Protein AF-A0A379RZF4-F1 (afdb_monomer_lite)

Sequence (218 aa):
MIYVYTYGRFGRKGPATLTGDGILNFLTGDNARLYYREELYKYQARVFQIDNVTTEETRRIFESLWNSGKTPVFTEAMGDRTKRRGKVIDVYDLTGSNCTTHTVQVIREAGTKIFDTSYTSTTTQLRIDNEEDFTISVSLQRYLTEKSGDLSSMTVMEVTSSFREQYANIEHFKPNSESLTGRVEEGLANSASTVGSSSGYSGGTIGGVLGGSYDIDE

Structure (mmCIF, N/CA/C/O backbone):
data_AF-A0A379RZF4-F1
#
_entry.id   AF-A0A379RZF4-F1
#
loop_
_atom_site.group_PDB
_atom_site.id
_atom_site.type_symbol
_atom_site.label_atom_id
_atom_site.label_alt_id
_atom_site.label_comp_id
_atom_site.label_asym_id
_atom_site.label_entity_id
_atom_site.label_seq_id
_atom_site.pdbx_PDB_ins_code
_atom_site.Cartn_x
_atom_site.Cartn_y
_atom_site.Cartn_z
_atom_site.occupancy
_atom_site.B_iso_or_equiv
_atom_site.auth_seq_id
_atom_site.auth_comp_id
_atom_site.auth_asym_id
_atom_site.auth_atom_id
_atom_site.pdbx_PDB_model_num
ATOM 1 N N . MET A 1 1 ? 8.406 -16.422 6.005 1.00 76.88 1 MET A N 1
ATOM 2 C CA . MET A 1 1 ? 8.860 -15.692 4.796 1.00 76.88 1 MET A CA 1
ATOM 3 C C . MET A 1 1 ? 8.168 -14.333 4.800 1.00 76.88 1 MET A C 1
ATOM 5 O O . MET A 1 1 ? 7.050 -14.281 5.288 1.00 76.88 1 MET A O 1
ATOM 9 N N . ILE A 1 2 ? 8.825 -13.255 4.360 1.00 90.12 2 ILE A N 1
ATOM 10 C CA . ILE A 1 2 ? 8.269 -11.886 4.400 1.00 90.12 2 ILE A CA 1
ATOM 11 C C . ILE A 1 2 ? 7.779 -11.504 3.004 1.00 90.12 2 ILE A C 1
ATOM 13 O O . ILE A 1 2 ? 8.477 -11.789 2.024 1.00 90.12 2 ILE A O 1
ATOM 17 N N . TYR A 1 3 ? 6.618 -10.853 2.946 1.00 92.50 3 TYR A N 1
ATOM 18 C CA . TYR A 1 3 ? 5.929 -10.458 1.722 1.00 92.50 3 TYR A CA 1
ATOM 19 C C . TYR A 1 3 ? 5.555 -8.980 1.787 1.00 92.50 3 TYR A C 1
ATOM 21 O O . TYR A 1 3 ? 5.068 -8.513 2.812 1.00 92.50 3 TYR A O 1
ATOM 29 N N . VAL A 1 4 ? 5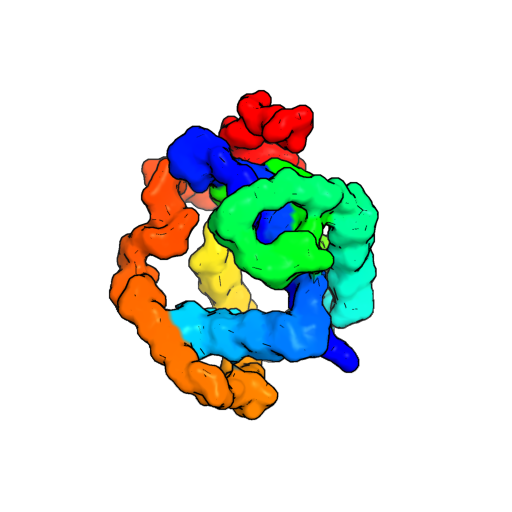.774 -8.262 0.691 1.00 93.62 4 VAL A N 1
ATOM 30 C CA . VAL A 1 4 ? 5.351 -6.870 0.530 1.00 93.62 4 VAL A CA 1
ATOM 31 C C . VAL A 1 4 ? 4.627 -6.729 -0.793 1.00 93.62 4 VAL A C 1
ATOM 33 O O . VAL A 1 4 ? 5.145 -7.139 -1.835 1.00 93.62 4 VAL A O 1
ATOM 36 N N . TYR A 1 5 ? 3.470 -6.083 -0.727 1.00 93.44 5 TYR A N 1
ATOM 37 C CA . TYR A 1 5 ? 2.724 -5.610 -1.878 1.00 93.44 5 TYR A CA 1
ATOM 38 C C . TYR A 1 5 ? 2.787 -4.092 -1.880 1.00 93.44 5 TYR A C 1
ATOM 40 O O . TYR A 1 5 ? 2.435 -3.452 -0.893 1.00 93.44 5 TYR A O 1
ATOM 48 N N . THR A 1 6 ? 3.293 -3.521 -2.967 1.00 90.94 6 THR A N 1
ATOM 49 C CA . THR A 1 6 ? 3.330 -2.068 -3.146 1.00 90.94 6 THR A CA 1
ATOM 50 C C . THR A 1 6 ? 2.813 -1.732 -4.529 1.00 90.94 6 THR A C 1
ATOM 52 O O . THR A 1 6 ? 3.269 -2.293 -5.528 1.00 90.94 6 THR A O 1
ATOM 55 N N . TYR A 1 7 ? 1.810 -0.866 -4.566 1.00 87.75 7 TYR A N 1
ATOM 56 C CA . TYR A 1 7 ? 1.147 -0.436 -5.783 1.00 87.75 7 TYR A CA 1
ATOM 57 C C . TYR A 1 7 ? 1.536 1.003 -6.092 1.00 87.75 7 TYR A C 1
ATOM 59 O O . TYR A 1 7 ? 1.543 1.861 -5.207 1.00 87.75 7 TYR A O 1
ATOM 67 N N . GLY A 1 8 ? 1.848 1.277 -7.351 1.00 86.00 8 GLY A N 1
ATOM 68 C CA . GLY A 1 8 ? 2.253 2.607 -7.760 1.00 86.00 8 GLY A CA 1
ATOM 69 C C . GLY A 1 8 ? 2.455 2.737 -9.255 1.00 86.00 8 GLY A C 1
ATOM 70 O O . GLY A 1 8 ? 2.505 1.762 -10.007 1.00 86.00 8 GLY A O 1
ATOM 71 N N . ARG A 1 9 ? 2.646 3.983 -9.678 1.00 86.69 9 ARG A N 1
ATOM 72 C CA . ARG A 1 9 ? 2.990 4.330 -11.053 1.00 86.69 9 ARG A CA 1
ATOM 73 C C . ARG A 1 9 ? 4.484 4.128 -11.300 1.00 86.69 9 ARG A C 1
ATOM 75 O O . ARG A 1 9 ? 5.260 5.085 -11.376 1.00 86.69 9 ARG A O 1
ATOM 82 N N . PHE A 1 10 ? 4.891 2.865 -11.374 1.00 82.75 10 PHE A N 1
ATOM 83 C CA . PHE A 1 10 ? 6.290 2.481 -11.571 1.00 82.75 10 PHE A CA 1
ATOM 84 C C . PHE A 1 10 ? 6.683 2.332 -13.047 1.00 82.75 10 PHE A C 1
ATOM 86 O O . PHE A 1 10 ? 7.865 2.146 -13.321 1.00 82.75 10 PHE A O 1
ATOM 93 N N . GLY A 1 11 ? 5.723 2.386 -13.977 1.00 83.88 11 GLY A N 1
ATOM 94 C CA . GLY A 1 11 ? 5.938 2.152 -15.408 1.00 83.88 11 GLY A CA 1
ATOM 95 C C . GLY A 1 11 ? 5.786 3.380 -16.282 1.00 83.88 11 GLY A C 1
ATOM 96 O O . GLY A 1 11 ? 6.282 4.457 -15.936 1.00 83.88 11 GLY A O 1
ATOM 97 N N . ARG A 1 12 ? 5.149 3.207 -17.445 1.00 84.31 12 ARG A N 1
ATOM 98 C CA . ARG A 1 12 ? 4.864 4.323 -18.350 1.00 84.31 12 ARG A CA 1
ATOM 99 C C . ARG A 1 12 ? 4.012 5.351 -17.612 1.00 84.31 12 ARG A C 1
ATOM 101 O O . ARG A 1 12 ? 3.155 5.007 -16.798 1.00 84.31 12 ARG A O 1
ATOM 108 N N . LYS A 1 13 ? 4.288 6.625 -17.874 1.00 82.75 13 LYS A N 1
ATOM 109 C CA . LYS A 1 13 ? 3.572 7.761 -17.294 1.00 82.75 13 LYS A CA 1
ATOM 110 C C . LYS A 1 13 ? 2.854 8.493 -18.412 1.00 82.75 13 LYS A C 1
ATOM 112 O O . LYS A 1 13 ? 3.438 8.715 -19.468 1.00 82.75 13 LYS A O 1
ATOM 117 N N . GLY A 1 14 ? 1.621 8.889 -18.150 1.00 75.25 14 GLY A N 1
ATOM 118 C CA . GLY A 1 14 ? 0.844 9.717 -19.052 1.00 75.25 14 GLY A CA 1
ATOM 119 C C . GLY A 1 14 ? 1.155 11.212 -18.981 1.00 75.25 14 GLY A C 1
ATOM 120 O O . GLY A 1 14 ? 1.930 11.619 -18.106 1.00 75.25 14 GLY A O 1
ATOM 121 N N . PRO A 1 15 ? 0.564 12.056 -19.859 1.00 71.06 15 PRO A N 1
ATOM 122 C CA . PRO A 1 15 ? 0.434 13.494 -19.697 1.00 71.06 15 PRO A CA 1
ATOM 123 C C . PRO A 1 15 ? 0.419 13.999 -18.259 1.00 71.06 15 PRO A C 1
ATOM 125 O O . PRO A 1 15 ? -0.281 13.491 -17.378 1.00 71.06 15 PRO A O 1
ATOM 128 N N . ALA A 1 16 ? 1.244 15.025 -18.048 1.00 69.88 16 ALA A N 1
ATOM 129 C CA . ALA A 1 16 ? 1.469 15.685 -16.766 1.00 69.88 16 ALA A CA 1
ATOM 130 C C . ALA A 1 16 ? 1.869 14.735 -15.619 1.00 69.88 16 ALA A C 1
ATOM 132 O O . ALA A 1 16 ? 1.861 15.126 -14.454 1.00 69.88 16 ALA A O 1
ATOM 133 N N . THR A 1 17 ? 2.248 13.489 -15.927 1.00 71.75 17 THR A N 1
ATOM 134 C CA . THR A 1 17 ? 2.519 12.433 -14.950 1.00 71.75 17 THR A CA 1
ATOM 135 C C . THR A 1 17 ? 1.354 12.205 -13.986 1.00 71.75 17 THR A C 1
ATOM 137 O O . THR A 1 17 ? 1.577 11.869 -12.829 1.00 71.75 17 THR A O 1
ATOM 140 N N . LEU A 1 18 ? 0.109 12.406 -14.429 1.00 73.38 18 LEU A N 1
ATOM 141 C CA . LEU A 1 18 ? -1.069 12.230 -13.570 1.00 73.38 18 LEU A CA 1
ATOM 142 C C . LEU A 1 18 ? -1.581 10.789 -13.573 1.00 73.38 18 LEU A C 1
ATOM 144 O O . LEU A 1 18 ? -2.028 10.285 -12.541 1.00 73.38 18 LEU A O 1
ATOM 148 N N . THR A 1 19 ? -1.408 10.096 -14.693 1.00 81.50 19 THR A N 1
ATOM 149 C CA . THR A 1 19 ? -1.790 8.696 -14.879 1.00 81.50 19 THR A CA 1
ATOM 150 C C . THR A 1 19 ? -0.602 7.850 -15.339 1.00 81.50 19 THR A C 1
ATOM 152 O O . THR A 1 19 ? 0.490 8.374 -15.595 1.00 81.50 19 THR A O 1
ATOM 155 N N . GLY A 1 20 ? -0.778 6.536 -15.432 1.00 84.75 20 GLY A N 1
ATOM 156 C CA . GLY A 1 20 ? 0.207 5.634 -16.023 1.00 84.75 20 GLY A CA 1
ATOM 157 C C . GLY A 1 20 ? -0.104 4.169 -15.755 1.00 84.75 20 GLY A C 1
ATOM 158 O O . GLY A 1 20 ? -1.195 3.841 -15.301 1.00 84.75 20 GLY A O 1
ATOM 159 N N . ASP A 1 21 ? 0.874 3.296 -15.984 1.00 86.31 21 ASP A N 1
ATOM 160 C CA . ASP A 1 21 ? 0.725 1.879 -15.647 1.00 86.31 21 ASP A CA 1
ATOM 161 C C . ASP A 1 21 ? 0.555 1.726 -14.122 1.00 86.31 21 ASP A C 1
ATOM 163 O O . ASP A 1 21 ? 1.450 2.096 -13.348 1.00 86.31 21 ASP A O 1
ATOM 167 N N . GLY A 1 22 ? -0.581 1.170 -13.695 1.00 89.75 22 GLY A N 1
ATOM 168 C CA . GLY A 1 22 ? -0.840 0.782 -12.313 1.00 89.75 22 GLY A CA 1
ATOM 169 C C . GLY A 1 22 ? -0.151 -0.534 -12.007 1.00 89.75 22 GLY A C 1
ATOM 170 O O . GLY A 1 22 ? -0.627 -1.613 -12.366 1.00 89.75 22 GLY A O 1
ATOM 171 N N . ILE A 1 23 ? 1.031 -0.446 -11.394 1.00 88.56 23 ILE A N 1
ATOM 172 C CA . ILE A 1 23 ? 1.891 -1.606 -11.180 1.00 88.56 23 ILE A CA 1
ATOM 173 C C . ILE A 1 23 ? 1.828 -2.060 -9.732 1.00 88.56 23 ILE A C 1
ATOM 175 O O . ILE A 1 23 ? 2.232 -1.335 -8.823 1.00 88.56 23 ILE A O 1
ATOM 179 N N . LEU A 1 24 ? 1.425 -3.316 -9.548 1.00 94.44 24 LEU A N 1
ATOM 180 C CA . LEU A 1 24 ? 1.539 -4.039 -8.292 1.00 94.44 24 LEU A CA 1
ATOM 181 C C . LEU A 1 24 ? 2.863 -4.809 -8.256 1.00 94.44 24 LEU A C 1
ATOM 183 O O . LEU A 1 24 ? 3.101 -5.730 -9.040 1.00 94.44 24 LEU A O 1
ATOM 187 N N . ASN A 1 25 ? 3.736 -4.440 -7.325 1.00 91.94 25 ASN A N 1
ATOM 188 C CA . ASN A 1 25 ? 4.972 -5.154 -7.038 1.00 91.94 25 ASN A CA 1
ATOM 189 C C . ASN A 1 25 ? 4.752 -6.189 -5.940 1.00 91.94 25 ASN A C 1
ATOM 191 O O . ASN A 1 25 ? 4.300 -5.839 -4.852 1.00 91.94 25 ASN A O 1
ATOM 195 N N . PHE A 1 26 ? 5.168 -7.432 -6.194 1.00 94.94 26 PHE A N 1
ATOM 196 C CA . PHE A 1 26 ? 5.180 -8.496 -5.192 1.00 94.94 26 PHE A CA 1
ATOM 197 C C . PHE A 1 26 ? 6.614 -8.826 -4.750 1.00 94.94 26 PHE A C 1
ATOM 199 O O . PHE A 1 26 ? 7.319 -9.640 -5.363 1.00 94.94 26 PHE A O 1
ATOM 206 N N . LEU A 1 27 ? 7.061 -8.201 -3.660 1.00 92.56 27 LEU A N 1
ATOM 207 C CA . LEU A 1 27 ? 8.414 -8.355 -3.127 1.00 92.56 27 LEU A CA 1
ATOM 208 C C . LEU A 1 27 ? 8.467 -9.439 -2.048 1.00 92.56 27 LEU A C 1
ATOM 210 O O . LEU A 1 27 ? 7.573 -9.563 -1.212 1.00 92.56 27 LEU A O 1
ATOM 214 N N . THR A 1 28 ? 9.558 -10.200 -2.038 1.00 94.50 28 THR A N 1
ATOM 215 C CA . THR A 1 28 ? 9.789 -11.288 -1.080 1.00 94.50 28 THR A CA 1
ATOM 216 C C . THR A 1 28 ? 11.214 -11.255 -0.547 1.00 94.50 28 THR A C 1
ATOM 218 O O . THR A 1 28 ? 12.126 -10.785 -1.235 1.00 94.50 28 THR A O 1
ATOM 221 N N . GLY A 1 29 ? 11.425 -11.811 0.648 1.00 93.94 29 GLY A N 1
ATOM 222 C CA . GLY A 1 29 ? 12.768 -11.989 1.213 1.00 93.94 29 GLY A CA 1
ATOM 223 C C . GLY A 1 29 ? 13.511 -10.659 1.353 1.00 93.94 29 GLY A C 1
ATOM 224 O O . GLY A 1 29 ? 12.955 -9.694 1.875 1.00 93.94 29 GLY A O 1
ATOM 225 N N . ASP A 1 30 ? 14.747 -10.592 0.863 1.00 92.88 30 ASP A N 1
ATOM 226 C CA . ASP A 1 30 ? 15.602 -9.408 1.023 1.00 92.88 30 ASP A CA 1
ATOM 227 C C . ASP A 1 30 ? 15.046 -8.165 0.326 1.00 92.88 30 ASP A C 1
ATOM 229 O O . ASP A 1 30 ? 15.150 -7.068 0.865 1.00 92.88 30 ASP A O 1
ATOM 233 N N . ASN A 1 31 ? 14.356 -8.322 -0.810 1.00 90.56 31 ASN A N 1
ATOM 234 C CA . ASN A 1 31 ? 13.704 -7.190 -1.478 1.00 90.56 31 ASN A CA 1
ATOM 235 C C . ASN A 1 31 ? 12.588 -6.578 -0.619 1.00 90.56 31 ASN A C 1
ATOM 237 O O . ASN A 1 31 ? 12.398 -5.363 -0.650 1.00 90.56 31 ASN A O 1
ATOM 241 N N . ALA A 1 32 ? 11.861 -7.409 0.138 1.00 93.31 32 ALA A N 1
ATOM 242 C CA . ALA A 1 32 ? 10.825 -6.953 1.061 1.00 93.31 32 ALA A CA 1
ATOM 243 C C . ALA A 1 32 ? 11.437 -6.290 2.305 1.00 93.31 32 ALA A C 1
ATOM 245 O O . ALA A 1 32 ? 10.992 -5.222 2.715 1.00 93.31 32 ALA A O 1
ATOM 246 N N . ARG A 1 33 ? 12.510 -6.872 2.864 1.00 94.81 33 ARG A N 1
ATOM 247 C CA . ARG A 1 33 ? 13.250 -6.272 3.990 1.00 94.81 33 ARG A CA 1
ATOM 248 C C . ARG A 1 33 ? 13.833 -4.910 3.623 1.00 94.81 33 ARG A C 1
ATOM 250 O O . ARG A 1 33 ? 13.717 -3.974 4.405 1.00 94.81 33 ARG A O 1
ATOM 257 N N . LEU A 1 34 ? 14.434 -4.803 2.439 1.00 91.25 34 LEU A N 1
ATOM 258 C CA . LEU A 1 34 ? 14.981 -3.550 1.929 1.00 91.25 34 LEU A CA 1
ATOM 259 C C . LEU A 1 34 ? 13.884 -2.496 1.774 1.00 91.25 34 LEU A C 1
ATOM 261 O O . LEU A 1 34 ? 14.058 -1.384 2.254 1.00 91.25 34 LEU A O 1
ATOM 265 N N . TYR A 1 35 ? 12.744 -2.868 1.179 1.00 92.56 35 TYR A N 1
ATOM 266 C CA . TYR A 1 35 ? 11.599 -1.968 1.039 1.00 92.56 35 TYR A CA 1
ATOM 267 C C . TYR A 1 35 ? 11.143 -1.414 2.392 1.00 92.56 35 TYR A C 1
ATOM 269 O O . TYR A 1 35 ? 11.034 -0.206 2.552 1.00 92.56 35 TYR A O 1
ATOM 277 N N . TYR A 1 36 ? 10.956 -2.270 3.402 1.00 93.50 36 TYR A N 1
ATOM 278 C CA . TYR A 1 36 ? 10.576 -1.797 4.734 1.00 93.50 36 TYR A CA 1
ATOM 279 C C . TYR A 1 36 ? 11.573 -0.797 5.318 1.00 93.50 36 TYR A C 1
ATOM 281 O O . TYR A 1 36 ? 11.160 0.214 5.875 1.00 93.50 36 TYR A O 1
ATOM 289 N N . ARG A 1 37 ? 12.878 -1.032 5.174 1.00 94.38 37 ARG A N 1
ATOM 290 C CA . ARG A 1 37 ? 13.893 -0.107 5.697 1.00 94.38 37 ARG A CA 1
ATOM 291 C C . ARG A 1 37 ? 13.936 1.210 4.921 1.00 94.38 37 ARG A C 1
ATOM 293 O O . ARG A 1 37 ? 14.083 2.262 5.541 1.00 94.38 37 ARG A O 1
ATOM 300 N N . GLU A 1 38 ? 13.762 1.172 3.600 1.00 90.69 38 GLU A N 1
ATOM 301 C CA . GLU A 1 38 ? 13.608 2.380 2.782 1.00 90.69 38 GLU A CA 1
ATOM 302 C C . GLU A 1 38 ? 12.422 3.213 3.288 1.00 90.69 38 GLU A C 1
ATOM 304 O O . GLU A 1 38 ? 12.602 4.372 3.662 1.00 90.69 38 GLU A O 1
ATOM 309 N N . GLU A 1 39 ? 11.239 2.610 3.406 1.00 89.31 39 GLU A N 1
ATOM 310 C CA . GLU A 1 39 ? 10.039 3.298 3.892 1.00 89.31 39 GLU A CA 1
ATOM 311 C C . GLU A 1 39 ? 10.224 3.855 5.312 1.00 89.31 39 GLU A C 1
ATOM 313 O O . GLU A 1 39 ? 9.976 5.035 5.557 1.00 89.31 39 GLU A O 1
ATOM 318 N N . LEU A 1 40 ? 10.748 3.060 6.248 1.00 91.44 40 LEU A N 1
ATOM 319 C CA . LEU A 1 40 ? 10.898 3.458 7.653 1.00 91.44 40 LEU A CA 1
ATOM 320 C C . LEU A 1 40 ? 11.897 4.596 7.889 1.00 91.44 40 LEU A C 1
ATOM 322 O O . LEU A 1 40 ? 11.677 5.416 8.789 1.00 91.44 40 LEU A O 1
ATOM 326 N N . TYR A 1 41 ? 13.013 4.614 7.152 1.00 90.81 41 TYR A N 1
ATOM 327 C CA . TYR A 1 41 ? 14.150 5.495 7.451 1.00 90.81 41 TYR A CA 1
ATOM 328 C C . TYR A 1 41 ? 14.390 6.571 6.401 1.00 90.81 41 TYR A C 1
ATOM 330 O O . TYR A 1 41 ? 14.734 7.694 6.769 1.00 90.81 41 TYR A O 1
ATOM 338 N N . LYS A 1 42 ? 14.200 6.260 5.114 1.00 85.81 42 LYS A N 1
ATOM 339 C CA . LYS A 1 42 ? 14.332 7.249 4.038 1.00 85.81 42 LYS A CA 1
ATOM 340 C C . LYS A 1 42 ? 13.075 8.106 3.930 1.00 85.81 42 LYS A C 1
ATOM 342 O O . LYS A 1 42 ? 13.195 9.324 3.816 1.00 85.81 42 LYS A O 1
ATOM 347 N N . TYR A 1 43 ? 11.901 7.477 3.992 1.00 83.56 43 TYR A N 1
ATOM 348 C CA . TYR A 1 43 ? 10.604 8.149 3.833 1.00 83.56 43 TYR A CA 1
ATOM 349 C C . TYR A 1 43 ? 9.869 8.410 5.153 1.00 83.56 43 TYR A C 1
ATOM 351 O O . TYR A 1 43 ? 8.836 9.069 5.156 1.00 83.56 43 TYR A O 1
ATOM 359 N N . GLN A 1 44 ? 10.417 7.940 6.277 1.00 87.88 44 GLN A N 1
ATOM 360 C CA . GLN A 1 44 ? 9.847 8.119 7.617 1.00 87.88 44 GLN A CA 1
ATOM 361 C C . GLN A 1 44 ? 8.400 7.612 7.745 1.00 87.88 44 GLN A C 1
ATOM 363 O O . GLN A 1 44 ? 7.604 8.162 8.508 1.00 87.88 44 GLN A O 1
ATOM 368 N N . ALA A 1 45 ? 8.074 6.542 7.018 1.00 88.50 45 ALA A N 1
ATOM 369 C CA . ALA A 1 45 ? 6.757 5.935 7.020 1.00 88.50 45 ALA A CA 1
ATOM 370 C C . ALA A 1 45 ? 6.344 5.462 8.421 1.00 88.50 45 ALA A C 1
ATOM 372 O O . ALA A 1 45 ? 7.166 5.047 9.248 1.00 88.50 45 ALA A O 1
ATOM 373 N N . ARG A 1 46 ? 5.033 5.502 8.655 1.00 93.88 46 ARG A N 1
ATOM 374 C CA . ARG A 1 46 ? 4.382 4.965 9.850 1.00 93.88 46 ARG A CA 1
ATOM 375 C C . ARG A 1 46 ? 3.768 3.614 9.527 1.00 93.88 46 ARG A C 1
ATOM 377 O O . ARG A 1 46 ? 3.302 3.398 8.411 1.00 93.88 46 ARG A O 1
ATOM 384 N N . VAL A 1 47 ? 3.773 2.716 10.505 1.00 95.25 47 VAL A N 1
ATOM 385 C CA . VAL A 1 47 ? 3.292 1.344 10.335 1.00 95.25 47 VAL A CA 1
ATOM 386 C C . VAL A 1 47 ? 2.082 1.126 11.220 1.00 95.25 47 VAL A C 1
ATOM 388 O O . VAL A 1 47 ? 2.148 1.327 12.433 1.00 95.25 47 VAL A O 1
ATOM 391 N N . PHE A 1 48 ? 0.996 0.683 10.598 1.00 95.12 48 PHE A N 1
ATOM 392 C CA . PHE A 1 48 ? -0.240 0.329 11.274 1.00 95.12 48 PHE A CA 1
ATOM 393 C C . PHE A 1 48 ? -0.511 -1.159 11.077 1.00 95.12 48 PHE A C 1
ATOM 395 O O . PHE A 1 48 ? -0.439 -1.667 9.959 1.00 95.12 48 PHE A O 1
ATOM 402 N N . GLN A 1 49 ? -0.810 -1.839 12.174 1.00 94.69 49 GLN A N 1
ATOM 403 C CA . GLN A 1 49 ? -1.292 -3.210 12.202 1.00 94.69 49 GLN A CA 1
ATOM 404 C C . GLN A 1 49 ? -2.815 -3.184 12.334 1.00 94.69 49 GLN A C 1
ATOM 406 O O . GLN A 1 49 ? -3.351 -2.383 13.100 1.00 94.69 49 GLN A O 1
ATOM 411 N N . ILE A 1 50 ? -3.499 -4.022 11.558 1.00 93.88 50 ILE A N 1
ATOM 412 C CA . ILE A 1 50 ? -4.958 -4.154 11.566 1.00 93.88 50 ILE A CA 1
ATOM 413 C C . ILE A 1 50 ? -5.270 -5.597 11.956 1.00 93.88 50 ILE A C 1
ATOM 415 O O . ILE A 1 50 ? -4.977 -6.513 11.193 1.00 93.88 50 ILE A O 1
ATOM 419 N N . ASP A 1 51 ? -5.842 -5.791 13.142 1.00 90.69 51 ASP A N 1
ATOM 420 C CA . ASP A 1 51 ? -5.936 -7.111 13.782 1.00 90.69 51 ASP A CA 1
ATOM 421 C C . ASP A 1 51 ? -7.230 -7.874 13.475 1.00 90.69 51 ASP A C 1
ATOM 423 O O . ASP A 1 51 ? -7.328 -9.070 13.743 1.00 90.69 51 ASP A O 1
ATOM 427 N N . ASN A 1 52 ? -8.233 -7.216 12.887 1.00 89.62 52 ASN A N 1
ATOM 428 C CA . ASN A 1 52 ? -9.491 -7.865 12.501 1.00 89.62 52 ASN A CA 1
ATOM 429 C C . ASN A 1 52 ? -9.466 -8.494 11.097 1.00 89.62 52 ASN A C 1
ATOM 431 O O . ASN A 1 52 ? -10.514 -8.918 10.612 1.00 89.62 52 ASN A O 1
ATOM 435 N N . VAL A 1 53 ? -8.300 -8.555 10.451 1.00 91.06 53 VAL A N 1
ATOM 436 C CA . VAL A 1 53 ? -8.084 -9.257 9.180 1.00 91.06 53 VAL A CA 1
ATOM 437 C C . VAL A 1 53 ? -6.827 -10.112 9.260 1.00 91.06 53 VAL A C 1
ATOM 439 O O . VAL A 1 53 ? -5.873 -9.783 9.961 1.00 91.06 53 VAL A O 1
ATOM 442 N N . THR A 1 54 ? -6.816 -11.231 8.537 1.00 89.75 54 THR A N 1
ATOM 443 C CA . THR A 1 54 ? -5.660 -12.134 8.528 1.00 89.75 54 THR A CA 1
ATOM 444 C C . THR A 1 54 ? -4.675 -11.757 7.430 1.00 89.75 54 THR A C 1
ATOM 446 O O . THR A 1 54 ? -5.043 -11.260 6.356 1.00 89.75 54 THR A O 1
ATOM 449 N N . THR A 1 55 ? -3.397 -12.036 7.681 1.00 89.25 55 THR A N 1
ATOM 450 C CA . THR A 1 55 ? -2.355 -11.859 6.666 1.00 89.25 55 THR A CA 1
ATOM 451 C C . THR A 1 55 ? -2.555 -12.794 5.477 1.00 89.25 55 THR A C 1
ATOM 453 O O . THR A 1 55 ? -2.212 -12.437 4.355 1.00 89.25 55 THR A O 1
ATOM 456 N N . GLU A 1 56 ? -3.145 -13.965 5.707 1.00 92.00 56 GLU A N 1
ATOM 457 C CA . GLU A 1 56 ? -3.438 -14.998 4.723 1.00 92.00 56 GLU A CA 1
ATOM 458 C C . GLU A 1 56 ? -4.493 -14.537 3.717 1.00 92.00 56 GLU A C 1
ATOM 460 O O . GLU A 1 56 ? -4.253 -14.634 2.513 1.00 92.00 56 GLU A O 1
ATOM 465 N N . GLU A 1 57 ? -5.622 -13.989 4.182 1.00 92.56 57 GLU A N 1
ATOM 466 C CA . GLU A 1 57 ? -6.680 -13.528 3.273 1.00 92.56 57 GLU A CA 1
ATOM 467 C C . GLU A 1 57 ? -6.252 -12.270 2.516 1.00 92.56 57 GLU A C 1
ATOM 469 O O . GLU A 1 57 ? -6.363 -12.214 1.291 1.00 92.56 57 GLU A O 1
ATOM 474 N N . THR A 1 58 ? -5.639 -11.310 3.216 1.00 92.38 58 THR A N 1
ATOM 475 C CA . THR A 1 58 ? -5.086 -10.098 2.588 1.00 92.38 58 THR A CA 1
ATOM 476 C C . THR A 1 58 ? -4.076 -10.464 1.496 1.00 92.38 58 THR A C 1
ATOM 478 O O . THR A 1 58 ? -4.085 -9.914 0.393 1.00 92.38 58 THR A O 1
ATOM 481 N N . ARG A 1 59 ? -3.214 -11.451 1.770 1.00 93.75 59 ARG A N 1
ATOM 482 C CA . ARG A 1 59 ? -2.252 -11.975 0.800 1.00 93.75 59 ARG A CA 1
ATOM 483 C C . ARG A 1 59 ? -2.946 -12.630 -0.389 1.00 93.75 59 ARG A C 1
ATOM 485 O O . ARG A 1 59 ? -2.525 -12.386 -1.515 1.00 93.75 59 ARG A O 1
ATOM 492 N N . ARG A 1 60 ? -3.969 -13.455 -0.159 1.00 95.12 60 ARG A N 1
ATOM 493 C CA . ARG A 1 60 ? -4.702 -14.152 -1.226 1.00 95.12 60 ARG A CA 1
ATOM 494 C C . ARG A 1 60 ? -5.262 -13.165 -2.251 1.00 95.12 60 ARG A C 1
ATOM 496 O O . ARG A 1 60 ? -5.133 -13.405 -3.450 1.00 95.12 60 ARG A O 1
ATOM 503 N N . ILE A 1 61 ? -5.819 -12.048 -1.785 1.00 95.06 61 ILE A N 1
ATOM 504 C CA . ILE A 1 61 ? -6.378 -10.992 -2.639 1.00 95.06 61 ILE A CA 1
ATOM 505 C C . ILE A 1 61 ? -5.269 -10.321 -3.461 1.00 95.06 61 ILE A C 1
ATOM 507 O O . ILE A 1 61 ? -5.349 -10.287 -4.691 1.00 95.06 61 ILE A O 1
ATOM 511 N N . PHE A 1 62 ? -4.184 -9.872 -2.818 1.00 95.06 62 PHE A N 1
ATOM 512 C CA . PHE A 1 62 ? -3.060 -9.257 -3.534 1.00 95.06 62 PHE A CA 1
ATOM 513 C C . PHE A 1 62 ? -2.390 -10.202 -4.540 1.00 95.06 62 PHE A C 1
ATOM 515 O O . PHE A 1 62 ? -2.043 -9.776 -5.641 1.00 95.06 62 PHE A O 1
ATOM 522 N N . GLU A 1 63 ? -2.204 -11.480 -4.201 1.00 95.94 63 GLU A N 1
ATOM 523 C CA . GLU A 1 63 ? -1.645 -12.459 -5.139 1.00 95.94 63 GLU A CA 1
ATOM 524 C C . GLU A 1 63 ? -2.592 -12.722 -6.307 1.00 95.94 63 GLU A C 1
ATOM 526 O O . GLU A 1 63 ? -2.123 -12.874 -7.432 1.00 95.94 63 GLU A O 1
ATOM 531 N N . SER A 1 64 ? -3.907 -12.740 -6.076 1.00 96.38 64 SER A N 1
ATOM 532 C CA . SER A 1 64 ? -4.896 -12.858 -7.150 1.00 96.38 64 SER A CA 1
ATOM 533 C C . SER A 1 64 ? -4.785 -11.693 -8.138 1.00 96.38 64 SER A C 1
ATOM 535 O O . SER A 1 64 ? -4.684 -11.936 -9.340 1.00 96.38 64 SER A O 1
ATOM 537 N N . LEU A 1 65 ? -4.718 -10.451 -7.640 1.00 94.50 65 LEU A N 1
ATOM 538 C CA . LEU A 1 65 ? -4.498 -9.253 -8.464 1.00 94.50 65 LEU A CA 1
ATOM 539 C C . LEU A 1 65 ? -3.166 -9.320 -9.220 1.00 94.50 65 LEU A C 1
ATOM 541 O O . LEU A 1 65 ? -3.086 -9.028 -10.408 1.00 94.50 65 LEU A O 1
ATOM 545 N N . TRP A 1 66 ? -2.099 -9.734 -8.541 1.00 96.44 66 TRP A N 1
ATOM 546 C CA . TRP A 1 66 ? -0.780 -9.825 -9.157 1.00 96.44 66 TRP A CA 1
ATOM 547 C C . TRP A 1 66 ? -0.726 -10.898 -10.255 1.00 96.44 66 TRP A C 1
ATOM 549 O O . TRP A 1 66 ? -0.157 -10.666 -11.320 1.00 96.44 66 TRP A O 1
ATOM 559 N N . ASN A 1 67 ? -1.340 -12.062 -10.022 1.00 97.00 67 ASN A N 1
ATOM 560 C CA . ASN A 1 67 ? -1.369 -13.174 -10.973 1.00 97.00 67 ASN A CA 1
ATOM 561 C C . ASN A 1 67 ? -2.228 -12.878 -12.209 1.00 97.00 67 ASN A C 1
ATOM 563 O O . ASN A 1 67 ? -1.907 -13.377 -13.288 1.00 97.00 67 ASN A O 1
ATOM 567 N N . SER A 1 68 ? -3.296 -12.085 -12.073 1.00 95.50 68 SER A N 1
ATOM 568 C CA . SER A 1 68 ? -4.114 -11.645 -13.211 1.00 95.50 68 SER A CA 1
ATOM 569 C C . SER A 1 68 ? -3.467 -10.513 -14.017 1.00 95.50 68 SER A C 1
ATOM 571 O O . SER A 1 68 ? -3.856 -10.275 -15.161 1.00 95.50 68 SER A O 1
ATOM 573 N N . GLY A 1 69 ? -2.467 -9.833 -13.448 1.00 94.19 69 GLY A N 1
ATOM 574 C CA . GLY A 1 69 ? -1.785 -8.713 -14.082 1.00 94.19 69 GLY A CA 1
ATOM 575 C C . GLY A 1 69 ? -0.903 -9.093 -15.278 1.00 94.19 69 GLY A C 1
ATOM 576 O O . GLY A 1 69 ? -0.336 -10.189 -15.387 1.00 94.19 69 GLY A O 1
ATOM 577 N N . LYS A 1 70 ? -0.724 -8.130 -16.183 1.00 96.69 70 LYS A N 1
ATOM 578 C CA . LYS A 1 70 ? 0.102 -8.262 -17.390 1.00 96.69 70 LYS A CA 1
ATOM 579 C C . LYS A 1 70 ? 1.571 -7.946 -17.097 1.00 96.69 70 LYS A C 1
ATOM 581 O O . LYS A 1 70 ? 1.909 -7.220 -16.159 1.00 96.69 70 LYS A O 1
ATOM 586 N N . THR A 1 71 ? 2.473 -8.503 -17.904 1.00 95.06 71 THR A N 1
ATOM 587 C CA . THR A 1 71 ? 3.890 -8.105 -17.876 1.00 95.06 71 THR A CA 1
ATOM 588 C C . THR A 1 71 ? 4.005 -6.646 -18.331 1.00 95.06 71 THR A C 1
ATOM 590 O O . THR A 1 71 ? 3.454 -6.321 -19.381 1.00 95.06 71 THR A O 1
ATOM 593 N N . PRO A 1 72 ? 4.679 -5.768 -17.570 1.00 90.69 72 PRO A N 1
ATOM 594 C CA . PRO A 1 72 ? 4.793 -4.366 -17.946 1.00 90.69 72 PRO A CA 1
ATOM 595 C C . PRO A 1 72 ? 5.696 -4.160 -19.162 1.00 90.69 72 PRO A C 1
ATOM 597 O O . PRO A 1 72 ? 6.667 -4.892 -19.360 1.00 90.69 72 PRO A O 1
ATOM 600 N N . VAL A 1 73 ? 5.435 -3.084 -19.906 1.00 92.00 73 VAL A N 1
ATOM 601 C CA . VAL A 1 73 ? 6.402 -2.525 -20.855 1.00 92.00 73 VAL A CA 1
ATOM 602 C C . VAL A 1 73 ? 7.542 -1.899 -20.054 1.00 92.00 73 VAL A C 1
ATOM 604 O O . VAL A 1 73 ? 7.334 -0.995 -19.241 1.00 92.00 73 VAL A O 1
ATOM 607 N N . PHE A 1 74 ? 8.759 -2.409 -20.236 1.00 89.94 74 PHE A N 1
ATOM 608 C CA . PHE A 1 74 ? 9.902 -1.955 -19.454 1.00 89.94 74 PHE A CA 1
ATOM 609 C C . PHE A 1 74 ? 10.390 -0.582 -19.911 1.00 89.94 74 PHE A C 1
ATOM 611 O O . PHE A 1 74 ? 10.735 -0.386 -21.073 1.00 89.94 74 PHE A O 1
ATOM 618 N N . THR A 1 75 ? 10.496 0.346 -18.962 1.00 84.31 75 THR A N 1
ATOM 619 C CA . THR A 1 75 ? 11.111 1.660 -19.175 1.00 84.31 75 THR A CA 1
ATOM 620 C C . THR A 1 75 ? 12.478 1.734 -18.494 1.00 84.31 75 THR A C 1
ATOM 622 O O . THR A 1 75 ? 12.806 0.939 -17.605 1.00 84.31 75 THR A O 1
ATOM 625 N N . GLU A 1 76 ? 13.305 2.702 -18.887 1.00 82.12 76 GLU A N 1
ATOM 626 C CA . GLU A 1 76 ? 14.607 2.926 -18.248 1.00 82.12 76 GLU A CA 1
ATOM 627 C C . GLU A 1 76 ? 14.454 3.297 -16.764 1.00 82.12 76 GLU A C 1
ATOM 629 O O . GLU A 1 76 ? 15.161 2.758 -15.916 1.00 82.12 76 GLU A O 1
ATOM 634 N N . ALA A 1 77 ? 13.451 4.122 -16.445 1.00 78.62 77 ALA A N 1
ATOM 635 C CA . ALA A 1 77 ? 13.158 4.598 -15.093 1.00 78.62 77 ALA A CA 1
ATOM 636 C C . ALA A 1 77 ? 12.626 3.512 -14.137 1.00 78.62 77 ALA A C 1
ATOM 638 O O . ALA A 1 77 ? 12.561 3.733 -12.926 1.00 78.62 77 ALA A O 1
ATOM 639 N N . MET A 1 78 ? 12.230 2.344 -14.652 1.00 82.69 78 MET A N 1
ATOM 640 C CA . MET A 1 78 ? 11.798 1.233 -13.811 1.00 82.69 78 MET A CA 1
ATOM 641 C C . MET A 1 78 ? 12.966 0.657 -13.010 1.00 82.69 78 MET A C 1
ATOM 643 O O . MET A 1 78 ? 13.952 0.174 -13.572 1.00 82.69 78 MET A O 1
ATOM 647 N N . GLY A 1 79 ? 12.798 0.603 -11.689 1.00 82.88 79 GLY A N 1
ATOM 648 C CA . GLY A 1 79 ? 13.724 -0.104 -10.813 1.00 82.88 79 GLY A CA 1
ATOM 649 C C . GLY A 1 79 ? 13.729 -1.615 -11.066 1.00 82.88 79 GLY A C 1
ATOM 650 O O . GLY A 1 79 ? 12.712 -2.216 -11.420 1.00 82.88 79 GLY A O 1
ATOM 651 N N . ASP A 1 80 ? 14.867 -2.254 -10.808 1.00 87.00 80 ASP A N 1
ATOM 652 C CA . ASP A 1 80 ? 15.076 -3.689 -11.035 1.00 87.00 80 ASP A CA 1
ATOM 653 C C . ASP A 1 80 ? 14.056 -4.592 -10.330 1.00 87.00 80 ASP A C 1
ATOM 655 O O . ASP A 1 80 ? 13.646 -5.625 -10.863 1.00 87.00 80 ASP A O 1
ATOM 659 N N . ARG A 1 81 ? 13.629 -4.207 -9.120 1.00 87.19 81 ARG A N 1
ATOM 660 C CA . ARG A 1 81 ? 12.580 -4.920 -8.372 1.00 87.19 81 ARG A CA 1
ATOM 661 C C . ARG A 1 81 ? 11.273 -4.949 -9.164 1.00 87.19 81 ARG A C 1
ATOM 663 O O . ARG A 1 81 ? 10.679 -6.016 -9.293 1.00 87.19 81 ARG A O 1
ATOM 670 N N . THR A 1 82 ? 10.894 -3.817 -9.753 1.00 86.62 82 THR A N 1
ATOM 671 C CA . THR A 1 82 ? 9.703 -3.687 -10.596 1.00 86.62 82 THR A CA 1
ATOM 672 C C . THR A 1 82 ? 9.835 -4.482 -11.886 1.00 86.62 82 THR A C 1
ATOM 674 O O . THR A 1 82 ? 8.930 -5.237 -12.221 1.00 86.62 82 THR A O 1
ATOM 677 N N . LYS A 1 83 ? 10.981 -4.414 -12.573 1.00 87.31 83 LYS A N 1
ATOM 678 C CA . LYS A 1 83 ? 11.206 -5.203 -13.800 1.00 87.31 83 LYS A CA 1
ATOM 679 C C . LYS A 1 83 ? 11.070 -6.712 -13.556 1.00 87.31 83 LYS A C 1
ATOM 681 O O . LYS A 1 83 ? 10.549 -7.430 -14.400 1.00 87.31 83 LYS A O 1
ATOM 686 N N . ARG A 1 84 ? 11.512 -7.202 -12.390 1.00 90.44 84 ARG A N 1
ATOM 687 C CA . ARG A 1 84 ? 11.453 -8.634 -12.038 1.00 90.44 84 ARG A CA 1
ATOM 688 C C . ARG A 1 84 ? 10.109 -9.095 -11.472 1.00 90.44 84 ARG A C 1
ATOM 690 O O . ARG A 1 84 ? 9.771 -10.268 -11.614 1.00 90.44 84 ARG A O 1
ATOM 697 N N . ARG A 1 85 ? 9.408 -8.238 -10.724 1.00 91.75 85 ARG A N 1
ATOM 698 C CA . ARG A 1 85 ? 8.289 -8.643 -9.847 1.00 91.75 85 ARG A CA 1
ATOM 699 C C . ARG A 1 85 ? 7.064 -7.728 -9.926 1.00 91.75 85 ARG A C 1
ATOM 701 O O . ARG A 1 85 ? 6.134 -7.912 -9.144 1.00 91.75 85 ARG A O 1
ATOM 708 N N . GLY A 1 86 ? 7.056 -6.766 -10.840 1.00 92.94 86 GLY A N 1
ATOM 709 C CA . GLY A 1 86 ? 5.926 -5.886 -11.106 1.00 92.94 86 GLY A CA 1
ATOM 710 C C . GLY A 1 86 ? 4.977 -6.478 -12.141 1.00 92.94 86 GLY A C 1
ATOM 711 O O . GLY A 1 86 ? 5.409 -7.105 -13.112 1.00 92.94 86 GLY A O 1
ATOM 712 N N . LYS A 1 87 ? 3.682 -6.261 -11.932 1.00 95.94 87 LYS A N 1
ATOM 713 C CA . LYS A 1 87 ? 2.612 -6.600 -12.872 1.00 95.94 87 LYS A CA 1
ATOM 714 C C . LYS A 1 87 ? 1.694 -5.399 -13.049 1.00 95.94 87 LYS A C 1
ATOM 716 O O . LYS A 1 87 ? 1.356 -4.757 -12.058 1.00 95.94 87 LYS A O 1
ATOM 721 N N . VAL A 1 88 ? 1.327 -5.092 -14.292 1.00 94.00 88 VAL A N 1
ATOM 722 C CA . VAL A 1 88 ? 0.315 -4.070 -14.595 1.00 94.00 88 VAL A CA 1
ATOM 723 C C . VAL A 1 88 ? -1.044 -4.684 -14.302 1.00 94.00 88 VAL A C 1
ATOM 725 O O . VAL A 1 88 ? -1.405 -5.674 -14.941 1.00 94.00 88 VAL A O 1
ATOM 728 N N . ILE A 1 89 ? -1.757 -4.140 -13.321 1.00 92.00 89 ILE A N 1
ATOM 729 C CA . ILE A 1 89 ? -3.075 -4.644 -12.917 1.00 92.00 89 ILE A CA 1
ATOM 730 C C . ILE A 1 89 ? -4.209 -3.738 -13.401 1.00 92.00 89 ILE A C 1
ATOM 732 O O . ILE A 1 89 ? -5.320 -4.222 -13.593 1.00 92.00 89 ILE A O 1
ATOM 736 N N . ASP A 1 90 ? -3.916 -2.462 -13.658 1.00 90.25 90 ASP A N 1
ATOM 737 C CA . ASP A 1 90 ? -4.865 -1.455 -14.127 1.00 90.25 90 ASP A CA 1
ATOM 738 C C . ASP A 1 90 ? -4.143 -0.178 -14.624 1.00 90.25 90 ASP A C 1
ATOM 740 O O . ASP A 1 90 ? -2.929 -0.173 -14.869 1.00 90.25 90 ASP A O 1
ATOM 744 N N . VAL A 1 91 ? -4.903 0.913 -14.777 1.00 88.25 91 VAL A N 1
ATOM 745 C CA . VAL A 1 91 ? -4.386 2.264 -15.023 1.00 88.25 91 VAL A CA 1
ATOM 746 C C . VAL A 1 91 ? -4.338 3.028 -13.705 1.00 88.25 91 VAL A C 1
ATOM 748 O O . VAL A 1 91 ? -5.368 3.284 -13.085 1.00 88.25 91 VAL A O 1
ATOM 751 N N . TYR A 1 92 ? -3.141 3.466 -13.327 1.00 83.25 92 TYR A N 1
ATOM 752 C CA . TYR A 1 92 ? -2.961 4.391 -12.219 1.00 83.25 92 TYR A CA 1
ATOM 753 C C . TYR A 1 92 ? -3.538 5.759 -12.589 1.00 83.25 92 TYR A C 1
ATOM 755 O O . TYR A 1 92 ? -3.172 6.323 -13.620 1.00 83.25 92 TYR A O 1
ATOM 763 N N . ASP A 1 93 ? -4.341 6.340 -11.707 1.00 80.19 93 ASP A N 1
ATOM 764 C CA . ASP A 1 93 ? -4.881 7.696 -11.775 1.00 80.19 93 ASP A CA 1
ATOM 765 C C . ASP A 1 93 ? -4.832 8.336 -10.381 1.00 80.19 93 ASP A C 1
ATOM 767 O O . ASP A 1 93 ? -5.504 7.888 -9.450 1.00 80.19 93 ASP A O 1
ATOM 771 N N . LEU A 1 94 ? -4.064 9.424 -10.237 1.00 73.94 94 LEU A N 1
ATOM 772 C CA . LEU A 1 94 ? -3.930 10.149 -8.967 1.00 73.94 94 LEU A CA 1
ATOM 773 C C . LEU A 1 94 ? -5.272 10.571 -8.352 1.00 73.94 94 LEU A C 1
ATOM 775 O O . LEU A 1 94 ? -5.353 10.675 -7.130 1.00 73.94 94 LEU A O 1
ATOM 779 N N . THR A 1 95 ? -6.303 10.795 -9.166 1.00 72.06 95 THR A N 1
ATOM 780 C CA . THR A 1 95 ? -7.608 11.300 -8.721 1.00 72.06 95 THR A CA 1
ATOM 781 C C . THR A 1 95 ? -8.549 10.220 -8.192 1.00 72.06 95 THR A C 1
ATOM 783 O O . THR A 1 95 ? -9.496 10.560 -7.487 1.00 72.06 95 THR A O 1
ATOM 786 N N . GLY A 1 96 ? -8.305 8.937 -8.486 1.00 68.75 96 GLY A N 1
ATOM 787 C CA . GLY A 1 96 ? -9.267 7.889 -8.124 1.00 68.75 96 GLY A CA 1
ATOM 788 C C . GLY A 1 96 ? -8.816 6.431 -8.225 1.00 68.75 96 GLY A C 1
ATOM 789 O O . GLY A 1 96 ? -9.458 5.594 -7.605 1.00 68.75 96 GLY A O 1
ATOM 790 N N . SER A 1 97 ? -7.730 6.108 -8.938 1.00 79.81 97 SER A N 1
ATOM 791 C CA . SER A 1 97 ? -7.133 4.760 -8.939 1.00 79.81 97 SER A CA 1
ATOM 792 C C . SER A 1 97 ? -5.662 4.845 -8.547 1.00 79.81 97 SER A C 1
ATOM 794 O O . SER A 1 97 ? -4.758 4.934 -9.373 1.00 79.81 97 SER A O 1
ATOM 796 N N . ASN A 1 98 ? -5.411 4.931 -7.248 1.00 79.00 98 ASN A N 1
ATOM 797 C CA . ASN A 1 98 ? -4.081 5.170 -6.702 1.00 79.00 98 ASN A CA 1
ATOM 798 C C . ASN A 1 98 ? -3.753 4.220 -5.540 1.00 79.00 98 ASN A C 1
ATOM 800 O O . ASN A 1 98 ? -4.571 3.395 -5.126 1.00 79.00 98 ASN A O 1
ATOM 804 N N . CYS A 1 99 ? -2.543 4.346 -4.991 1.00 82.94 99 CYS A N 1
ATOM 805 C CA . CYS A 1 99 ? -2.074 3.493 -3.897 1.00 82.94 99 CYS A CA 1
ATOM 806 C C . CYS A 1 99 ? -2.978 3.508 -2.661 1.00 82.94 99 CYS A C 1
ATOM 808 O O . CYS A 1 99 ? -3.147 2.461 -2.034 1.00 82.94 99 CYS A O 1
ATOM 810 N N . THR A 1 100 ? -3.594 4.644 -2.332 1.00 83.31 100 THR A N 1
ATOM 811 C CA . THR A 1 100 ? -4.519 4.750 -1.201 1.00 83.31 100 THR A CA 1
ATOM 812 C C . THR A 1 100 ? -5.785 3.944 -1.465 1.00 83.31 100 THR A C 1
ATOM 814 O O . THR A 1 100 ? -6.121 3.073 -0.665 1.00 83.31 100 THR A O 1
ATOM 817 N N . THR A 1 101 ? -6.427 4.163 -2.615 1.00 82.75 101 THR A N 1
ATOM 818 C CA . THR A 1 101 ? -7.678 3.472 -2.978 1.00 82.75 101 THR A CA 1
ATOM 819 C C . THR A 1 101 ? -7.504 1.955 -3.045 1.00 82.75 101 THR A C 1
ATOM 821 O O . THR A 1 101 ? -8.286 1.228 -2.441 1.00 82.75 101 THR A O 1
ATOM 824 N N . HIS A 1 102 ? -6.415 1.473 -3.657 1.00 85.25 102 HIS A N 1
ATOM 825 C CA . HIS A 1 102 ? -6.100 0.045 -3.728 1.00 85.25 102 HIS A CA 1
ATOM 826 C C . HIS A 1 102 ? -5.839 -0.564 -2.349 1.00 85.25 102 HIS A C 1
ATOM 828 O O . HIS A 1 102 ? -6.289 -1.670 -2.060 1.00 85.25 102 HIS A O 1
ATOM 834 N N . THR A 1 103 ? -5.122 0.154 -1.481 1.00 87.06 103 THR A N 1
ATOM 835 C CA . THR A 1 103 ? -4.852 -0.320 -0.117 1.00 87.06 103 THR A CA 1
ATOM 836 C C . THR A 1 103 ? -6.152 -0.452 0.673 1.00 87.06 103 THR A C 1
ATOM 838 O O . THR A 1 103 ? -6.385 -1.485 1.294 1.00 87.06 103 THR A O 1
ATOM 841 N N . VAL A 1 104 ? -7.021 0.561 0.624 1.00 89.25 104 VAL A N 1
ATOM 842 C CA . VAL A 1 104 ? -8.318 0.532 1.317 1.00 89.25 104 VAL A CA 1
ATOM 843 C C . VAL A 1 104 ? -9.199 -0.587 0.775 1.00 89.25 104 VAL A C 1
ATOM 845 O O . VAL A 1 104 ? -9.733 -1.361 1.565 1.00 89.25 104 VAL A O 1
ATOM 848 N N . GLN A 1 105 ? -9.296 -0.720 -0.548 1.00 89.44 105 GLN A N 1
ATOM 849 C CA . GLN A 1 105 ? -10.099 -1.755 -1.188 1.00 89.44 105 GLN A CA 1
ATOM 850 C C . GLN A 1 105 ? -9.659 -3.157 -0.763 1.00 89.44 105 GLN A C 1
ATOM 852 O O . GLN A 1 105 ? -10.486 -3.933 -0.296 1.00 89.44 105 GLN A O 1
ATOM 857 N N . VAL A 1 106 ? -8.367 -3.481 -0.863 1.00 89.62 106 VAL A N 1
ATOM 858 C CA . VAL A 1 106 ? -7.893 -4.835 -0.539 1.00 89.62 106 VAL A CA 1
ATOM 859 C C . VAL A 1 106 ? -8.116 -5.173 0.935 1.00 89.62 106 VAL A C 1
ATOM 861 O O . VAL A 1 106 ? -8.509 -6.291 1.258 1.00 89.62 106 VAL A O 1
ATOM 864 N N . ILE A 1 107 ? -7.910 -4.218 1.844 1.00 90.25 107 ILE A N 1
ATOM 865 C CA . ILE A 1 107 ? -8.133 -4.458 3.275 1.00 90.25 107 ILE A CA 1
ATOM 866 C C . ILE A 1 107 ? -9.644 -4.597 3.571 1.00 90.25 107 ILE A C 1
ATOM 868 O O . ILE A 1 107 ? -10.021 -5.427 4.401 1.00 90.25 107 ILE A O 1
ATOM 872 N N . ARG A 1 108 ? -10.521 -3.852 2.876 1.00 90.62 108 ARG A N 1
ATOM 873 C CA . ARG A 1 108 ? -11.987 -4.045 2.941 1.00 90.62 108 ARG A CA 1
ATOM 874 C C . ARG A 1 108 ? -12.401 -5.420 2.436 1.00 90.62 108 ARG A C 1
ATOM 876 O O . ARG A 1 108 ? -13.121 -6.127 3.133 1.00 90.62 108 ARG A O 1
ATOM 883 N N . GLU A 1 109 ? -11.909 -5.824 1.269 1.00 90.56 109 GLU A N 1
ATOM 884 C CA . GLU A 1 109 ? -12.170 -7.147 0.693 1.00 90.56 109 GLU A CA 1
ATOM 885 C C . GLU A 1 109 ? -11.664 -8.278 1.601 1.00 90.56 109 GLU A C 1
ATOM 887 O O . GLU A 1 109 ? -12.290 -9.333 1.673 1.00 90.56 109 GLU A O 1
ATOM 892 N N . ALA A 1 110 ? -10.591 -8.041 2.367 1.00 92.12 110 ALA A N 1
ATOM 893 C CA . ALA A 1 110 ? -10.105 -8.970 3.389 1.00 92.12 110 ALA A CA 1
ATOM 894 C C . ALA A 1 110 ? -11.035 -9.087 4.616 1.00 92.12 110 ALA A C 1
ATOM 896 O O . ALA A 1 110 ? -10.806 -9.934 5.481 1.00 92.12 110 ALA A O 1
ATOM 897 N N . GLY A 1 111 ? -12.085 -8.262 4.698 1.00 90.06 111 GLY A N 1
ATOM 898 C CA . GLY A 1 111 ? -13.153 -8.350 5.692 1.00 90.06 111 GLY A CA 1
ATOM 899 C C . GLY A 1 111 ? -13.072 -7.327 6.823 1.00 90.06 111 GLY A C 1
ATOM 900 O O . GLY A 1 111 ? -13.808 -7.459 7.806 1.00 90.06 111 GLY A O 1
ATOM 901 N N . THR A 1 112 ? -12.201 -6.315 6.729 1.00 89.81 112 THR A N 1
ATOM 902 C CA . THR A 1 112 ? -12.152 -5.287 7.772 1.00 89.81 112 THR A CA 1
ATOM 903 C C . THR A 1 112 ? -13.398 -4.410 7.736 1.00 89.81 112 THR A C 1
ATOM 905 O O . THR A 1 112 ? -13.867 -4.018 6.673 1.00 89.81 112 THR A O 1
ATOM 908 N N . LYS A 1 113 ? -13.862 -4.013 8.921 1.00 88.00 113 LYS A N 1
ATOM 909 C CA . LYS A 1 113 ? -14.893 -2.981 9.100 1.00 88.00 113 LYS A CA 1
ATOM 910 C C . LYS A 1 113 ? -14.334 -1.676 9.643 1.00 88.00 113 LYS A C 1
ATOM 912 O O . LYS A 1 113 ? -15.083 -0.822 10.102 1.00 88.00 113 LYS A O 1
ATOM 917 N N . ILE A 1 114 ? -13.005 -1.509 9.654 1.00 89.50 114 ILE A N 1
ATOM 918 C CA . ILE A 1 114 ? -12.421 -0.282 10.208 1.00 89.50 114 ILE A CA 1
ATOM 919 C C . ILE A 1 114 ? -12.786 0.948 9.392 1.00 89.50 114 ILE A C 1
ATOM 921 O O . ILE A 1 114 ? -12.593 2.029 9.919 1.00 89.50 114 ILE A O 1
ATOM 925 N N . PHE A 1 115 ? -13.266 0.808 8.155 1.00 88.00 115 PHE A N 1
ATOM 926 C CA . PHE A 1 115 ? -13.696 1.912 7.292 1.00 88.00 115 PHE A CA 1
ATOM 927 C C . PHE A 1 115 ? -15.212 2.145 7.325 1.00 88.00 115 PHE A C 1
ATOM 929 O O . PHE A 1 115 ? -15.676 3.144 6.782 1.00 88.00 115 PHE A O 1
ATOM 936 N N . ASP A 1 116 ? -15.962 1.261 7.984 1.00 83.56 116 ASP A N 1
ATOM 937 C CA . ASP A 1 116 ? -17.401 1.400 8.162 1.00 83.56 116 ASP A CA 1
ATOM 938 C C . ASP A 1 116 ? -17.627 2.428 9.276 1.00 83.56 116 ASP A C 1
ATOM 940 O O . ASP A 1 116 ? -17.200 2.243 10.425 1.00 83.56 116 ASP A O 1
ATOM 944 N N . THR A 1 117 ? -18.295 3.530 8.957 1.00 70.50 117 THR A N 1
ATOM 945 C CA . THR A 1 117 ? -18.703 4.528 9.941 1.00 70.50 117 THR A CA 1
ATOM 946 C C . THR A 1 117 ? -20.209 4.528 10.070 1.00 70.50 117 THR A C 1
ATOM 948 O O . THR A 1 117 ? -20.959 4.400 9.113 1.00 70.50 117 THR A O 1
ATOM 951 N N . SER A 1 118 ? -20.687 4.665 11.297 1.00 66.31 118 SER A N 1
ATOM 952 C CA . SER A 1 118 ? -22.115 4.768 11.556 1.00 66.31 118 SER A CA 1
ATOM 953 C C . SER A 1 118 ? -22.354 5.908 12.514 1.00 66.31 118 SER A C 1
ATOM 955 O O . SER A 1 118 ? -21.739 5.938 13.584 1.00 66.31 118 SER A O 1
ATOM 957 N N . TYR A 1 119 ? -23.264 6.808 12.174 1.00 65.31 119 TYR A N 1
ATOM 958 C CA . TYR A 1 119 ? -23.704 7.843 13.096 1.00 65.31 119 TYR A CA 1
ATOM 959 C C . TYR A 1 119 ? -25.224 7.873 13.163 1.00 65.31 119 TYR A C 1
ATOM 961 O O . TYR A 1 119 ? -25.924 7.630 12.182 1.00 65.31 119 TYR A O 1
ATOM 969 N N . THR A 1 120 ? -25.754 8.183 14.341 1.00 71.00 120 THR A N 1
ATOM 970 C CA . THR A 1 120 ? -27.180 8.467 14.484 1.00 71.00 120 THR A CA 1
ATOM 971 C C . THR A 1 120 ? -27.394 9.935 14.163 1.00 71.00 120 THR A C 1
ATOM 973 O O . THR A 1 120 ? -26.850 10.810 14.837 1.00 71.00 120 THR A O 1
ATOM 976 N N . SER A 1 121 ? -28.166 10.219 13.116 1.00 63.00 121 SER A N 1
ATOM 977 C CA . SER A 1 121 ? -28.540 11.587 12.766 1.00 63.00 121 SER A CA 1
ATOM 978 C C . SER A 1 121 ? -29.275 12.225 13.942 1.00 63.00 121 SER A C 1
ATOM 980 O O . SER A 1 121 ? -30.327 11.747 14.359 1.00 63.00 121 SER A O 1
ATOM 982 N N . THR A 1 122 ? -28.761 13.335 14.464 1.00 71.25 122 THR A N 1
ATOM 983 C CA . THR A 1 122 ? -29.421 14.081 15.547 1.00 71.25 122 THR A CA 1
ATOM 984 C C . THR A 1 122 ? -30.771 14.653 15.114 1.00 71.25 122 THR A C 1
ATOM 986 O O . THR A 1 122 ? -31.664 14.818 15.943 1.00 71.25 122 THR A O 1
ATOM 989 N N . THR A 1 123 ? -30.941 14.914 13.814 1.00 74.25 123 THR A N 1
ATOM 990 C CA . THR A 1 123 ? -32.156 15.493 13.228 1.00 74.25 123 THR A CA 1
ATOM 991 C C . THR A 1 123 ? -33.241 14.454 12.964 1.00 74.25 123 THR A C 1
ATOM 993 O O . THR A 1 123 ? -34.412 14.734 13.191 1.00 74.25 123 THR A O 1
ATOM 996 N N . THR A 1 124 ? -32.874 13.262 12.480 1.00 77.81 124 THR A N 1
ATOM 997 C CA . THR A 1 124 ? -33.851 12.222 12.094 1.00 77.81 124 THR A CA 1
ATOM 998 C C . THR A 1 124 ? -33.915 11.047 13.068 1.00 77.81 124 THR A C 1
ATOM 1000 O O . THR A 1 124 ? -34.828 10.236 12.967 1.00 77.81 124 THR A O 1
ATOM 1003 N N . GLN A 1 125 ? -32.966 10.942 14.007 1.00 72.75 125 GLN A N 1
ATOM 1004 C CA . GLN A 1 125 ? -32.769 9.796 14.910 1.00 72.75 125 GLN A CA 1
ATOM 1005 C C . GLN A 1 125 ? -32.542 8.457 14.183 1.00 72.75 125 GLN A C 1
ATOM 1007 O O . GLN A 1 125 ? -32.542 7.398 14.809 1.00 72.75 125 GLN A O 1
ATOM 1012 N N . LEU A 1 126 ? -32.311 8.488 12.867 1.00 75.56 126 LEU A N 1
ATOM 1013 C CA . LEU A 1 126 ? -31.972 7.316 12.071 1.00 75.56 126 LEU A CA 1
ATOM 1014 C C . LEU A 1 126 ? -30.469 7.053 12.145 1.00 75.56 126 LEU A C 1
ATOM 1016 O O . LEU A 1 126 ? -29.656 7.981 12.075 1.00 75.56 126 LEU A O 1
ATOM 1020 N N . ARG A 1 127 ? -30.109 5.775 12.263 1.00 69.69 127 ARG A N 1
ATOM 1021 C CA . ARG A 1 127 ? -28.733 5.318 12.081 1.00 69.69 127 ARG A CA 1
ATOM 1022 C C . ARG A 1 127 ? -28.403 5.385 10.592 1.00 69.69 127 ARG A C 1
ATOM 1024 O O . ARG A 1 127 ? -29.097 4.778 9.784 1.00 69.69 127 ARG A O 1
ATOM 1031 N N . ILE A 1 128 ? -27.371 6.146 10.258 1.00 69.00 128 ILE A N 1
ATOM 1032 C CA . ILE A 1 128 ? -26.829 6.259 8.910 1.00 69.00 128 ILE A CA 1
ATOM 1033 C C . ILE A 1 128 ? -25.486 5.542 8.928 1.00 69.00 128 ILE A C 1
ATOM 1035 O O . ILE A 1 128 ? -24.562 5.971 9.625 1.00 69.00 128 ILE A O 1
ATOM 1039 N N . ASP A 1 129 ? -25.413 4.439 8.193 1.00 70.88 129 ASP A N 1
ATOM 1040 C CA . ASP A 1 129 ? -24.169 3.728 7.928 1.00 70.88 129 ASP A CA 1
ATOM 1041 C C . ASP A 1 129 ? -23.543 4.314 6.647 1.00 70.88 129 ASP A C 1
ATOM 1043 O O . ASP A 1 129 ? -24.237 4.546 5.657 1.00 70.88 129 ASP A O 1
ATOM 1047 N N . ASN A 1 130 ? -22.248 4.607 6.694 1.00 64.25 130 ASN A N 1
ATOM 1048 C CA . ASN A 1 130 ? -21.434 5.128 5.602 1.00 64.25 130 ASN A CA 1
ATOM 1049 C C . ASN A 1 130 ? -20.114 4.353 5.537 1.00 64.25 130 ASN A C 1
ATOM 1051 O O . ASN A 1 130 ? -19.707 3.698 6.497 1.00 64.25 130 ASN A 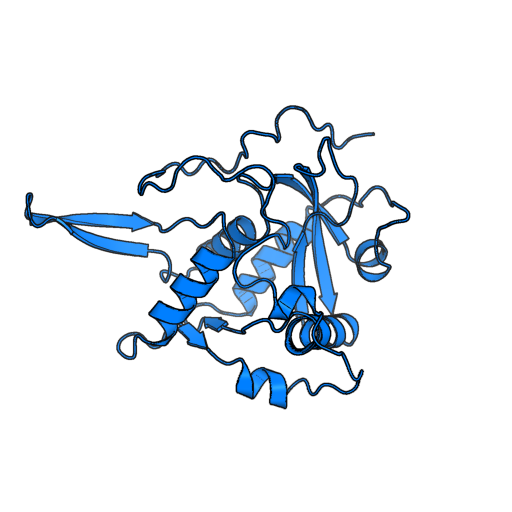O 1
ATOM 1055 N N . GLU A 1 131 ? -19.423 4.476 4.412 1.00 66.75 131 GLU A N 1
ATOM 1056 C CA . GLU A 1 131 ? -18.063 3.975 4.242 1.00 66.75 131 GLU A CA 1
ATOM 1057 C C . GLU A 1 131 ? -17.118 5.155 4.003 1.00 66.75 131 GLU A C 1
ATOM 1059 O O . GLU A 1 131 ? -17.401 6.035 3.189 1.00 66.75 131 GLU A O 1
ATOM 1064 N N . GLU A 1 132 ? -15.999 5.187 4.726 1.00 72.31 132 GLU A N 1
ATOM 1065 C CA . GLU A 1 132 ? -14.966 6.215 4.566 1.00 72.31 132 GLU A CA 1
ATOM 1066 C C . GLU A 1 132 ? -14.007 5.841 3.438 1.00 72.31 132 GLU A C 1
ATOM 1068 O O . GLU A 1 132 ? -13.147 4.971 3.610 1.00 72.31 132 GLU A O 1
ATOM 1073 N N . ASP A 1 133 ? -14.135 6.499 2.288 1.00 74.94 133 ASP A N 1
ATOM 1074 C CA . ASP A 1 133 ? -13.245 6.334 1.139 1.00 74.94 133 ASP A CA 1
ATOM 1075 C C . ASP A 1 133 ? -12.015 7.248 1.219 1.00 74.94 133 ASP A C 1
ATOM 1077 O O . ASP A 1 133 ? -12.080 8.400 1.653 1.00 74.94 133 ASP A O 1
ATOM 1081 N N . PHE A 1 134 ? -10.866 6.748 0.750 1.00 78.19 134 PHE A N 1
ATOM 1082 C CA . PHE A 1 134 ? -9.613 7.501 0.764 1.00 78.19 134 PHE A CA 1
ATOM 1083 C C . PHE A 1 134 ? -8.913 7.463 -0.591 1.00 78.19 134 PHE A C 1
ATOM 1085 O O . PHE A 1 134 ? -8.401 6.432 -1.021 1.00 78.19 134 PHE A O 1
ATOM 1092 N N . THR A 1 135 ? -8.796 8.634 -1.212 1.00 75.38 135 THR A N 1
ATOM 1093 C CA . THR A 1 135 ? -7.932 8.876 -2.378 1.00 75.38 135 THR A CA 1
ATOM 1094 C C . THR A 1 135 ? -6.627 9.582 -1.998 1.00 75.38 135 THR A C 1
ATOM 1096 O O . THR A 1 135 ? -5.694 9.609 -2.794 1.00 75.38 135 THR A O 1
ATOM 1099 N N . ILE A 1 136 ? -6.534 10.139 -0.784 1.00 75.56 136 ILE A N 1
ATOM 1100 C CA . ILE A 1 136 ? -5.383 10.919 -0.304 1.00 75.56 136 ILE A CA 1
ATOM 1101 C C . ILE A 1 136 ? -4.700 10.182 0.854 1.00 75.56 136 ILE A C 1
ATOM 1103 O O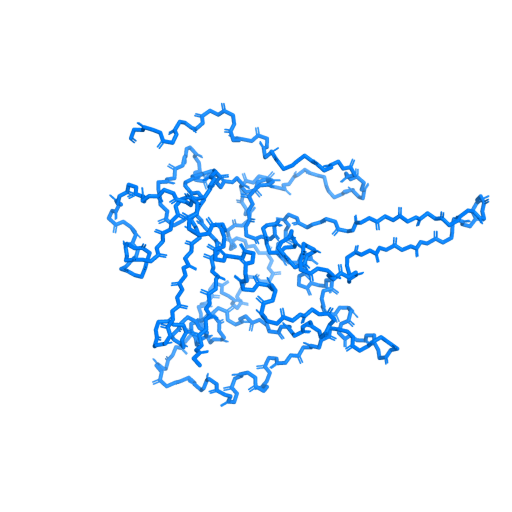 . ILE A 1 136 ? -5.292 10.001 1.921 1.00 75.56 136 ILE A O 1
ATOM 1107 N N . SER A 1 137 ? -3.420 9.836 0.687 1.00 76.56 137 SER A N 1
ATOM 1108 C CA . SER A 1 137 ? -2.633 9.080 1.677 1.00 76.56 137 SER A CA 1
ATOM 1109 C C . SER A 1 137 ? -2.590 9.726 3.064 1.00 76.56 137 SER A C 1
ATOM 1111 O O . SER A 1 137 ? -2.682 9.029 4.072 1.00 76.56 137 SER A O 1
ATOM 1113 N N . VAL A 1 138 ? -2.480 11.058 3.141 1.00 77.19 138 VAL A N 1
ATOM 1114 C CA . VAL A 1 138 ? -2.433 11.783 4.426 1.00 77.19 138 VAL A CA 1
ATOM 1115 C C . VAL A 1 138 ? -3.750 11.645 5.191 1.00 77.19 138 VAL A C 1
ATOM 1117 O O . VAL A 1 138 ? -3.736 11.484 6.413 1.00 77.19 138 VAL A O 1
ATOM 1120 N N . SER A 1 139 ? -4.882 11.652 4.483 1.00 80.44 139 SER A N 1
ATOM 1121 C CA . SER A 1 139 ? -6.202 11.449 5.082 1.00 80.44 139 SER A CA 1
ATOM 1122 C C . SER A 1 139 ? -6.335 10.040 5.657 1.00 80.44 139 SER A C 1
ATOM 1124 O O . SER A 1 139 ? -6.757 9.906 6.805 1.00 80.44 139 SER A O 1
ATOM 1126 N N . LEU A 1 140 ? -5.891 9.012 4.920 1.00 85.75 140 LEU A N 1
ATOM 1127 C CA . LEU A 1 140 ? -5.864 7.629 5.412 1.00 85.75 140 LEU A CA 1
ATOM 1128 C C . LEU A 1 140 ? -4.943 7.484 6.630 1.00 85.75 140 LEU A C 1
ATOM 1130 O O . LEU A 1 140 ? -5.321 6.872 7.624 1.00 85.75 140 LEU A O 1
ATOM 1134 N N . GLN A 1 141 ? -3.747 8.077 6.592 1.00 87.12 141 GLN A N 1
ATOM 1135 C CA . GLN A 1 141 ? -2.831 8.033 7.730 1.00 87.12 141 GLN A CA 1
ATOM 1136 C C . GLN A 1 141 ? -3.459 8.670 8.973 1.00 87.12 141 GLN A C 1
ATOM 1138 O O . GLN A 1 141 ? -3.391 8.079 10.047 1.00 87.12 141 GLN A O 1
ATOM 1143 N N . ARG A 1 142 ? -4.062 9.861 8.844 1.00 87.06 142 ARG A N 1
ATOM 1144 C CA . ARG A 1 142 ? -4.738 10.533 9.964 1.00 87.06 142 ARG A CA 1
ATOM 1145 C C . ARG A 1 142 ? -5.862 9.663 10.522 1.00 87.06 142 ARG A C 1
ATOM 1147 O O . ARG A 1 142 ? -5.944 9.502 11.734 1.00 87.06 142 ARG A O 1
ATOM 1154 N N . TYR A 1 143 ? -6.659 9.059 9.645 1.00 89.56 143 TYR A N 1
ATOM 1155 C CA . TYR A 1 143 ? -7.723 8.143 10.037 1.00 89.56 143 TYR A CA 1
ATOM 1156 C C . TYR A 1 143 ? -7.202 6.951 10.853 1.00 89.56 143 TYR A C 1
ATOM 1158 O O . TYR A 1 143 ? -7.705 6.663 11.938 1.00 89.56 143 TYR A O 1
ATOM 1166 N N . LEU A 1 144 ? -6.144 6.288 10.376 1.00 91.62 144 LEU A N 1
ATOM 1167 C CA . LEU A 1 144 ? -5.522 5.168 11.087 1.00 91.62 144 LEU A CA 1
ATOM 1168 C C . LEU A 1 144 ? -4.878 5.606 12.411 1.00 91.62 144 LEU A C 1
ATOM 1170 O O . LEU A 1 144 ? -4.919 4.852 13.379 1.00 91.62 144 LEU A O 1
ATOM 1174 N N . THR A 1 145 ? -4.337 6.828 12.494 1.00 92.38 145 THR A N 1
ATOM 1175 C CA . THR A 1 145 ? -3.872 7.417 13.761 1.00 92.38 145 THR A CA 1
ATOM 1176 C C . THR A 1 145 ? -5.009 7.565 14.759 1.00 92.38 145 THR A C 1
ATOM 1178 O O . THR A 1 145 ? -4.874 7.123 15.897 1.00 92.38 145 THR A O 1
ATOM 1181 N N . GLU A 1 146 ? -6.128 8.155 14.343 1.00 90.31 146 GLU A N 1
ATOM 1182 C CA . GLU A 1 146 ? -7.301 8.337 15.201 1.00 90.31 146 GLU A CA 1
ATOM 1183 C C . GLU A 1 146 ? -7.844 6.983 15.676 1.00 90.31 146 GLU A C 1
ATOM 1185 O O . GLU A 1 146 ? -8.041 6.788 16.875 1.00 90.31 146 GLU A O 1
ATOM 1190 N N . LYS A 1 147 ? -7.973 6.005 14.769 1.00 90.25 147 LYS A N 1
ATOM 1191 C CA . LYS A 1 147 ? -8.376 4.632 15.112 1.00 90.25 147 LYS A CA 1
ATOM 1192 C C . LYS A 1 147 ? -7.388 3.926 16.035 1.00 90.25 147 LYS A C 1
ATOM 1194 O O . LYS A 1 147 ? -7.822 3.193 16.914 1.00 90.25 147 LYS A O 1
ATOM 1199 N N . SER A 1 148 ? -6.087 4.172 15.894 1.00 91.50 148 SER A N 1
ATOM 1200 C CA . SER A 1 148 ? -5.083 3.587 16.792 1.00 91.50 148 SER A CA 1
ATOM 1201 C C . SER A 1 148 ? -5.152 4.109 18.230 1.00 91.50 148 SER A C 1
ATOM 1203 O O . SER A 1 148 ? -4.649 3.459 19.143 1.00 91.50 148 SER A O 1
ATOM 1205 N N . GLY A 1 149 ? -5.792 5.264 18.445 1.00 88.81 149 GLY A N 1
ATOM 1206 C CA . GLY A 1 149 ? -6.079 5.800 19.775 1.00 88.81 149 GLY A CA 1
ATOM 1207 C C . GLY A 1 149 ? -7.362 5.249 20.406 1.00 88.81 149 GLY A C 1
ATOM 1208 O O . GLY A 1 149 ? -7.592 5.473 21.594 1.00 88.81 149 GLY A O 1
ATOM 1209 N N . ASP A 1 150 ? -8.198 4.535 19.644 1.00 86.69 150 ASP A N 1
ATOM 1210 C CA . ASP A 1 150 ? -9.432 3.934 20.147 1.00 86.69 150 ASP A CA 1
ATOM 1211 C C . ASP A 1 150 ? -9.147 2.624 20.898 1.00 86.69 150 ASP A C 1
ATOM 1213 O O . ASP A 1 150 ? -9.139 1.520 20.347 1.00 86.69 150 ASP A O 1
ATOM 1217 N N . LEU A 1 151 ? -8.956 2.761 22.209 1.00 81.06 151 LEU A N 1
ATOM 1218 C CA . LEU A 1 151 ? -8.708 1.642 23.117 1.00 81.06 151 LEU A CA 1
ATOM 1219 C C . LEU A 1 151 ? -9.926 0.726 23.319 1.00 81.06 151 LEU A C 1
ATOM 1221 O O . LEU A 1 151 ? -9.785 -0.322 23.943 1.00 81.06 151 LEU A O 1
ATOM 1225 N N . SER A 1 152 ? -11.117 1.103 22.837 1.00 80.62 152 SER A N 1
ATOM 1226 C CA . SER A 1 152 ? -12.324 0.286 23.007 1.00 80.62 152 SER A CA 1
ATOM 1227 C C . SER A 1 152 ? -12.406 -0.865 22.003 1.00 80.62 152 SER A C 1
ATOM 1229 O O . SER A 1 152 ? -12.909 -1.935 22.340 1.00 80.62 152 SER A O 1
ATOM 1231 N N . SER A 1 153 ? -11.883 -0.663 20.789 1.00 78.94 153 SER A N 1
ATOM 1232 C CA . SER A 1 153 ? -11.885 -1.665 19.720 1.00 78.94 153 SER A CA 1
ATOM 1233 C C . SER A 1 153 ? -10.528 -2.345 19.527 1.00 78.94 153 SER A C 1
ATOM 1235 O O . SER A 1 153 ? -10.500 -3.483 19.059 1.00 78.94 153 SER A O 1
ATOM 1237 N N . MET A 1 154 ? -9.417 -1.659 19.850 1.00 84.25 154 MET A N 1
ATOM 1238 C CA . MET A 1 154 ? -8.025 -2.123 19.670 1.00 84.25 154 MET A CA 1
ATOM 1239 C C . MET A 1 154 ? -7.751 -2.769 18.299 1.00 84.25 154 MET A C 1
ATOM 1241 O O . MET A 1 154 ? -6.883 -3.620 18.158 1.00 84.25 154 MET A O 1
ATOM 1245 N N . THR A 1 155 ? -8.518 -2.394 17.275 1.00 90.38 155 THR A N 1
ATOM 1246 C CA . THR A 1 155 ? -8.498 -3.075 15.974 1.00 90.38 155 THR A CA 1
ATOM 1247 C C . THR A 1 155 ? -7.381 -2.561 15.069 1.00 90.38 155 THR A C 1
ATOM 1249 O O . THR A 1 155 ? -6.931 -3.267 14.170 1.00 90.38 155 THR A O 1
A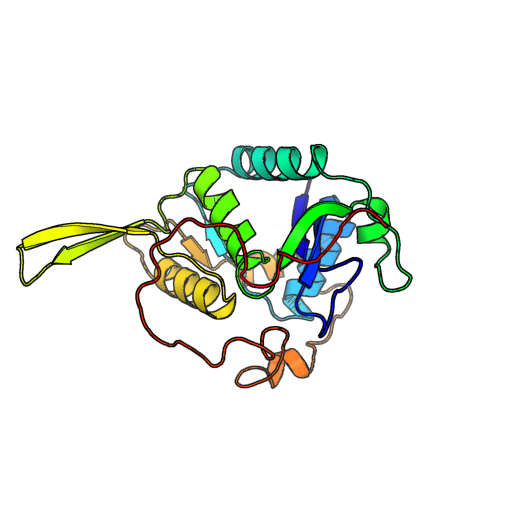TOM 1252 N N . VAL A 1 156 ? -6.941 -1.324 15.300 1.00 94.31 156 VAL A N 1
ATOM 1253 C CA . VAL A 1 156 ? -5.809 -0.701 14.616 1.00 94.31 156 VAL A CA 1
ATOM 1254 C C . VAL A 1 156 ? -4.771 -0.358 15.673 1.00 94.31 156 VAL A C 1
ATOM 1256 O O . VAL A 1 156 ? -5.104 0.249 16.685 1.00 94.31 156 VAL A O 1
ATOM 1259 N N . MET A 1 157 ? -3.513 -0.707 15.436 1.00 94.62 157 MET A N 1
ATOM 1260 C CA . MET A 1 157 ? -2.401 -0.374 16.324 1.00 94.62 157 MET A CA 1
ATOM 1261 C C . MET A 1 157 ? -1.280 0.282 15.527 1.00 94.62 157 MET A C 1
ATOM 1263 O O . MET A 1 157 ? -0.860 -0.238 14.495 1.00 94.62 157 MET A O 1
ATOM 1267 N N . GLU A 1 158 ? -0.754 1.411 16.000 1.00 95.88 158 GLU A N 1
ATOM 1268 C CA . GLU A 1 158 ? 0.487 1.949 15.443 1.00 95.88 158 GLU A CA 1
ATOM 1269 C C . GLU A 1 158 ? 1.684 1.188 16.025 1.00 95.88 158 GLU A C 1
ATOM 1271 O O . GLU A 1 158 ? 1.978 1.277 17.215 1.00 95.88 158 GLU A O 1
ATOM 1276 N N . VAL A 1 159 ? 2.404 0.465 15.169 1.00 96.50 159 VAL A N 1
ATOM 1277 C CA . VAL A 1 159 ? 3.522 -0.415 15.554 1.00 96.50 159 VAL A CA 1
ATOM 1278 C C . VAL A 1 159 ? 4.865 0.061 14.994 1.00 96.50 159 VAL A C 1
ATOM 1280 O O . VAL A 1 159 ? 5.830 -0.699 14.943 1.00 96.50 159 VAL A O 1
ATOM 1283 N N . THR A 1 160 ? 4.961 1.332 14.585 1.00 95.81 160 THR A N 1
ATOM 1284 C CA . THR A 1 160 ? 6.150 1.922 13.942 1.00 95.81 160 THR A CA 1
ATOM 1285 C C . THR A 1 160 ? 7.450 1.654 14.716 1.00 95.81 160 THR A C 1
ATOM 1287 O O . THR A 1 160 ? 8.457 1.284 14.112 1.00 95.81 160 THR A O 1
ATOM 1290 N N . SER A 1 161 ? 7.451 1.811 16.045 1.00 96.19 161 SER A N 1
ATOM 1291 C CA . SER A 1 161 ? 8.648 1.603 16.879 1.00 96.19 161 SER A CA 1
ATOM 1292 C C . SER A 1 161 ? 9.098 0.141 16.892 1.00 96.19 161 SER A C 1
ATOM 1294 O O . SER A 1 161 ? 10.251 -0.142 16.575 1.00 96.19 161 SER A O 1
ATOM 1296 N N . SER A 1 162 ? 8.179 -0.791 17.156 1.00 96.81 162 SER A N 1
ATOM 1297 C CA . SER A 1 162 ? 8.464 -2.232 17.131 1.00 96.81 162 SER A CA 1
ATOM 1298 C C . SER A 1 162 ? 8.914 -2.695 15.744 1.00 96.81 162 SER A C 1
ATOM 1300 O O . SER A 1 162 ? 9.823 -3.512 15.610 1.00 96.81 162 SER A O 1
ATOM 1302 N N . PHE A 1 163 ? 8.337 -2.121 14.687 1.00 95.56 163 PHE A N 1
ATOM 1303 C CA . PHE A 1 163 ? 8.733 -2.424 13.317 1.00 95.56 163 PHE A CA 1
ATOM 1304 C C . PHE A 1 163 ? 10.153 -1.917 12.998 1.00 95.56 163 PHE A C 1
ATOM 1306 O O . PHE A 1 163 ? 10.914 -2.604 12.319 1.00 95.56 163 PHE A O 1
ATOM 1313 N N . ARG A 1 164 ? 10.566 -0.763 13.544 1.00 96.75 164 ARG A N 1
ATOM 1314 C CA . ARG A 1 164 ? 11.958 -0.271 13.453 1.00 96.75 164 ARG A CA 1
ATOM 1315 C C . ARG A 1 164 ? 12.950 -1.143 14.217 1.00 96.75 164 ARG A C 1
ATOM 1317 O O . ARG A 1 164 ? 14.077 -1.300 13.759 1.00 96.75 164 ARG A O 1
ATOM 1324 N N . GLU A 1 165 ? 12.557 -1.707 15.355 1.00 96.62 165 GLU A N 1
ATOM 1325 C CA . GLU A 1 165 ? 13.394 -2.667 16.086 1.00 96.62 165 GLU A CA 1
ATOM 1326 C C . GLU A 1 165 ? 13.601 -3.946 15.267 1.00 96.62 165 GLU A C 1
ATOM 1328 O O . GLU A 1 165 ? 14.725 -4.431 15.134 1.00 96.62 165 GLU A O 1
ATOM 1333 N N . GLN A 1 166 ? 12.531 -4.456 14.647 1.00 95.88 166 GLN A N 1
ATOM 1334 C CA . GLN A 1 166 ? 12.591 -5.647 13.801 1.00 95.88 166 GLN A CA 1
ATOM 1335 C C . GLN A 1 166 ? 13.402 -5.426 12.511 1.00 95.88 166 GLN A C 1
ATOM 1337 O O . GLN A 1 166 ? 14.105 -6.330 12.050 1.00 95.88 166 GLN A O 1
ATOM 1342 N N . TYR A 1 167 ? 13.312 -4.234 11.919 1.00 95.88 167 TYR A N 1
ATOM 1343 C CA . TYR A 1 167 ? 13.974 -3.875 10.667 1.00 95.88 167 TYR A CA 1
ATOM 1344 C C . TYR A 1 167 ? 14.932 -2.703 10.868 1.00 95.88 167 TYR A C 1
ATOM 1346 O O . TYR A 1 167 ? 14.705 -1.633 10.325 1.00 95.88 167 TYR A O 1
ATOM 1354 N N . ALA A 1 168 ? 16.024 -2.922 11.606 1.00 96.69 168 ALA A N 1
ATOM 1355 C CA . ALA A 1 168 ? 17.034 -1.895 11.872 1.00 96.69 168 ALA A CA 1
ATOM 1356 C C . ALA A 1 168 ? 17.664 -1.297 10.591 1.00 96.69 168 ALA A C 1
ATOM 1358 O O . ALA A 1 168 ? 17.817 -1.996 9.585 1.00 96.69 168 ALA A O 1
ATOM 1359 N N . ASN A 1 169 ? 18.082 -0.023 10.660 1.00 95.69 169 ASN A N 1
ATOM 1360 C CA . ASN A 1 169 ? 18.691 0.758 9.567 1.00 95.69 169 ASN A CA 1
ATOM 1361 C C . ASN A 1 169 ? 20.137 0.331 9.244 1.00 95.69 169 ASN A C 1
ATOM 1363 O O . ASN A 1 169 ? 21.083 1.099 9.435 1.00 95.69 169 ASN A O 1
ATOM 1367 N N . ILE A 1 170 ? 20.322 -0.906 8.790 1.00 96.25 170 ILE A N 1
ATOM 1368 C CA . ILE A 1 170 ? 21.648 -1.456 8.476 1.00 96.25 170 ILE A CA 1
ATOM 1369 C C . ILE A 1 170 ? 22.225 -0.905 7.161 1.00 96.25 170 ILE A C 1
ATOM 1371 O O . ILE A 1 170 ? 23.429 -0.959 6.950 1.00 96.25 170 ILE A O 1
ATOM 1375 N N . GLU A 1 171 ? 21.384 -0.345 6.290 1.00 91.94 171 GLU A N 1
ATOM 1376 C CA . GLU A 1 171 ? 21.772 0.314 5.037 1.00 91.94 171 GLU A CA 1
ATOM 1377 C C . GLU A 1 171 ? 22.129 1.795 5.238 1.00 91.94 171 GLU A C 1
ATOM 1379 O O . GLU A 1 171 ? 22.509 2.475 4.286 1.00 91.94 171 GLU A O 1
ATOM 1384 N N . HIS A 1 172 ? 22.019 2.305 6.471 1.00 94.12 172 HIS A N 1
ATOM 1385 C CA . HIS A 1 172 ? 22.335 3.687 6.833 1.00 94.12 172 HIS A CA 1
ATOM 1386 C C . HIS A 1 172 ? 21.570 4.733 6.004 1.00 94.12 172 HIS A C 1
ATOM 1388 O O . HIS A 1 172 ? 22.105 5.797 5.672 1.00 94.12 172 HIS A O 1
ATOM 1394 N N . PHE A 1 173 ? 20.300 4.457 5.691 1.00 89.69 173 PHE A N 1
ATOM 1395 C CA . PHE A 1 173 ? 19.430 5.418 5.024 1.00 89.69 173 PHE A CA 1
ATOM 1396 C C . PHE A 1 173 ? 19.346 6.712 5.829 1.00 89.69 173 PHE A C 1
ATOM 1398 O O . PHE A 1 173 ? 19.167 6.698 7.051 1.00 89.69 173 PHE A O 1
ATOM 1405 N N . LYS A 1 174 ? 19.452 7.834 5.118 1.00 90.19 174 LYS A N 1
ATOM 1406 C CA . LYS A 1 174 ? 19.189 9.163 5.661 1.00 90.19 174 LYS A CA 1
ATOM 1407 C C . LYS A 1 174 ? 17.771 9.576 5.272 1.00 90.19 174 LYS A C 1
ATOM 1409 O O . LYS A 1 174 ? 17.380 9.298 4.134 1.00 90.19 174 LYS A O 1
ATOM 1414 N N . PRO A 1 175 ? 17.026 10.244 6.169 1.00 87.19 175 PRO A N 1
ATOM 1415 C CA . PRO A 1 175 ? 15.748 10.835 5.809 1.00 87.19 175 PRO A CA 1
ATOM 1416 C C . PRO A 1 175 ? 15.925 11.726 4.585 1.00 87.19 175 PRO A C 1
ATOM 1418 O O . PRO A 1 175 ? 16.856 12.536 4.538 1.00 87.19 175 PRO A O 1
ATOM 1421 N N . ASN A 1 176 ? 15.058 11.570 3.589 1.00 75.12 176 ASN A N 1
ATOM 1422 C CA . ASN A 1 176 ? 15.039 12.502 2.474 1.00 75.12 176 ASN A CA 1
ATOM 1423 C C . ASN A 1 176 ? 14.650 13.884 3.026 1.00 75.12 176 ASN A C 1
ATOM 1425 O O . ASN A 1 176 ? 13.698 13.972 3.804 1.00 75.12 176 ASN A O 1
ATOM 1429 N N . SER A 1 177 ? 15.361 14.960 2.675 1.00 49.72 177 SER A N 1
ATOM 1430 C CA . SER A 1 177 ? 15.040 16.307 3.177 1.00 49.72 177 SER A CA 1
ATOM 1431 C C . SER A 1 177 ? 13.627 16.728 2.777 1.00 49.72 177 SER A C 1
ATOM 1433 O O . SER A 1 177 ? 12.928 17.324 3.585 1.00 49.72 177 SER A O 1
ATOM 1435 N N . GLU A 1 178 ? 13.159 16.287 1.607 1.00 47.09 178 GLU A N 1
ATOM 1436 C CA . GLU A 1 178 ? 11.769 16.442 1.154 1.00 47.09 178 GLU A CA 1
ATOM 1437 C C . GLU A 1 178 ? 10.742 15.759 2.080 1.00 47.09 178 GLU A C 1
ATOM 1439 O O . GLU A 1 178 ? 9.589 16.171 2.116 1.00 47.09 178 GLU A O 1
ATOM 1444 N N . SER A 1 179 ? 11.142 14.760 2.881 1.00 41.31 179 SER A N 1
ATOM 1445 C CA . SER A 1 179 ? 10.265 14.134 3.889 1.00 41.31 179 SER A CA 1
ATOM 1446 C C . SER A 1 179 ? 10.156 14.946 5.188 1.00 41.31 179 SER A C 1
ATOM 1448 O O . SER A 1 179 ? 9.132 14.880 5.863 1.00 41.31 179 SER A O 1
ATOM 1450 N N . LEU A 1 180 ? 11.175 15.753 5.523 1.00 34.56 180 LEU A N 1
ATOM 1451 C CA . LEU A 1 180 ? 11.211 16.567 6.746 1.00 34.56 180 LEU A CA 1
ATOM 1452 C C . LEU A 1 180 ? 10.648 17.984 6.535 1.00 34.56 180 LEU A C 1
ATOM 1454 O O . LEU A 1 180 ? 10.006 18.514 7.441 1.00 34.56 180 LEU A O 1
ATOM 1458 N N . THR A 1 181 ? 10.828 18.588 5.354 1.00 34.53 181 THR A N 1
ATOM 1459 C CA . THR A 1 181 ? 10.169 19.855 4.968 1.00 34.53 181 THR A CA 1
ATOM 1460 C C . THR A 1 181 ? 8.784 19.660 4.334 1.00 34.53 181 THR A C 1
ATOM 1462 O O . THR A 1 181 ? 8.007 20.609 4.277 1.00 34.53 181 THR A O 1
ATOM 1465 N N . GLY A 1 182 ? 8.409 18.434 3.955 1.00 36.00 182 GLY A N 1
ATOM 1466 C CA . GLY A 1 182 ? 7.124 18.075 3.334 1.00 36.00 182 GLY A CA 1
ATOM 1467 C C . GLY A 1 182 ? 5.919 17.981 4.281 1.00 36.00 182 GLY A C 1
ATOM 1468 O O . GLY A 1 182 ? 5.002 17.204 4.026 1.00 36.00 182 GLY A O 1
ATOM 1469 N N . ARG A 1 183 ? 5.887 18.748 5.383 1.00 40.22 183 ARG A N 1
ATOM 1470 C CA . ARG A 1 183 ? 4.661 18.905 6.197 1.00 40.22 183 ARG A CA 1
ATOM 1471 C C . ARG A 1 183 ? 3.686 19.944 5.629 1.00 40.22 183 ARG A C 1
ATOM 1473 O O . ARG A 1 183 ? 2.626 20.109 6.225 1.00 40.22 183 ARG A O 1
ATOM 1480 N N . VAL A 1 184 ? 3.998 20.615 4.510 1.00 36.09 184 VAL A N 1
ATOM 1481 C CA . VAL A 1 184 ? 3.089 21.613 3.906 1.00 36.09 184 VAL A CA 1
ATOM 1482 C C . VAL A 1 184 ? 3.000 21.562 2.365 1.00 36.09 184 VAL A C 1
ATOM 1484 O O . VAL A 1 184 ? 1.914 21.818 1.861 1.00 36.09 184 VAL A O 1
ATOM 1487 N N . GLU A 1 185 ? 4.015 21.151 1.588 1.00 33.69 185 GLU A N 1
ATOM 1488 C CA . GLU A 1 185 ? 3.934 21.163 0.107 1.00 33.69 185 GLU A CA 1
ATOM 1489 C C . GLU A 1 185 ? 4.711 19.988 -0.554 1.00 33.69 185 GLU A C 1
ATOM 1491 O O . GLU A 1 185 ? 5.791 19.618 -0.109 1.00 33.69 185 GLU A O 1
ATOM 1496 N N . GLU A 1 186 ? 4.160 19.410 -1.635 1.00 38.91 186 GLU A N 1
ATOM 1497 C CA . GLU A 1 186 ? 4.898 18.910 -2.824 1.00 38.91 186 GLU A CA 1
ATOM 1498 C C . GLU A 1 186 ? 5.438 17.469 -2.959 1.00 38.91 186 GLU A C 1
ATOM 1500 O O . GLU A 1 186 ? 6.017 17.132 -3.990 1.00 38.91 186 GLU A O 1
ATOM 1505 N N . GLY A 1 187 ? 5.136 16.532 -2.064 1.00 33.41 187 GLY A N 1
ATOM 1506 C CA . GLY A 1 187 ? 5.526 15.123 -2.257 1.00 33.41 187 GLY A CA 1
ATOM 1507 C C . GLY A 1 187 ? 4.498 14.245 -2.989 1.00 33.41 187 GLY A C 1
ATOM 1508 O O . GLY A 1 187 ? 3.941 13.352 -2.365 1.00 33.41 187 GLY A O 1
ATOM 1509 N N . LEU A 1 188 ? 4.264 14.451 -4.294 1.00 36.25 188 LEU A N 1
ATOM 1510 C CA . LEU A 1 188 ? 3.523 13.558 -5.230 1.00 36.25 188 LEU A CA 1
ATOM 1511 C C . LEU A 1 188 ? 1.975 13.613 -5.281 1.00 36.25 188 LEU A C 1
ATOM 1513 O O . LEU A 1 188 ? 1.396 12.946 -6.140 1.00 36.25 188 LEU A O 1
ATOM 1517 N N . ALA A 1 189 ? 1.308 14.440 -4.467 1.00 36.03 189 ALA A N 1
ATOM 1518 C CA . ALA A 1 189 ? -0.133 14.745 -4.594 1.00 36.03 189 ALA A CA 1
ATOM 1519 C C . ALA A 1 189 ? -0.436 16.116 -5.253 1.00 36.03 189 ALA A C 1
ATOM 1521 O O . ALA A 1 189 ? -1.585 16.423 -5.570 1.00 36.03 189 ALA A O 1
ATOM 1522 N N . ASN A 1 190 ? 0.582 16.945 -5.507 1.00 32.97 190 ASN A N 1
ATOM 1523 C CA . ASN A 1 190 ? 0.399 18.355 -5.873 1.00 32.97 190 ASN A CA 1
ATOM 1524 C C . ASN A 1 190 ? 0.421 18.631 -7.384 1.00 32.97 190 ASN A C 1
ATOM 1526 O O . ASN A 1 190 ? 1.251 19.396 -7.865 1.00 32.97 190 ASN A O 1
ATOM 1530 N N . SER A 1 191 ? -0.531 18.082 -8.136 1.00 29.53 191 SER A N 1
ATOM 1531 C CA . SER A 1 191 ? -0.918 18.721 -9.408 1.00 29.53 191 SER A CA 1
ATOM 1532 C C . SER A 1 191 ? -2.364 18.474 -9.858 1.00 29.53 191 SER A C 1
ATOM 1534 O O . SER A 1 191 ? -2.657 18.639 -11.039 1.00 29.53 191 SER A O 1
ATOM 1536 N N . ALA A 1 192 ? -3.298 18.149 -8.946 1.00 27.62 192 ALA A N 1
ATOM 1537 C CA . ALA A 1 192 ? -4.730 18.181 -9.296 1.00 27.62 192 ALA A CA 1
ATOM 1538 C C . ALA A 1 192 ? -5.736 18.412 -8.149 1.00 27.62 192 ALA A C 1
ATOM 1540 O O . ALA A 1 192 ? -6.858 18.820 -8.428 1.00 27.62 192 ALA A O 1
ATOM 1541 N N . SER A 1 193 ? -5.407 18.186 -6.872 1.00 30.64 193 SER A N 1
ATOM 1542 C CA . SER A 1 193 ? -6.434 18.155 -5.811 1.00 30.64 193 SER A CA 1
ATOM 1543 C C . SER A 1 193 ? -6.624 19.466 -5.037 1.00 30.64 193 SER A C 1
ATOM 1545 O O . SER A 1 193 ? -6.914 19.438 -3.843 1.00 30.64 193 SER A O 1
ATOM 1547 N N . THR A 1 194 ? -6.505 20.622 -5.694 1.00 28.44 194 THR A N 1
ATOM 1548 C CA . THR A 1 194 ? -6.982 21.910 -5.152 1.00 28.44 194 THR A CA 1
ATOM 1549 C C . THR A 1 194 ? -8.379 22.249 -5.672 1.00 28.44 194 THR A C 1
ATOM 1551 O O . THR A 1 194 ? -8.647 23.370 -6.082 1.00 28.44 194 THR A O 1
ATOM 1554 N N . VAL A 1 195 ? -9.300 21.282 -5.648 1.00 26.47 195 VAL A N 1
ATOM 1555 C CA . VAL A 1 195 ? -10.747 21.536 -5.709 1.00 26.47 195 VAL A CA 1
ATOM 1556 C C . VAL A 1 195 ? -11.443 20.495 -4.834 1.00 26.47 195 VAL A C 1
ATOM 1558 O O . VAL A 1 195 ? -11.370 19.305 -5.119 1.00 26.47 195 VAL A O 1
ATOM 1561 N N . GLY A 1 196 ? -12.128 20.947 -3.780 1.00 24.97 196 GLY A N 1
ATOM 1562 C CA . GLY A 1 196 ? -13.105 20.127 -3.059 1.00 24.97 196 GLY A CA 1
ATOM 1563 C C . GLY A 1 196 ? -12.667 19.594 -1.696 1.00 24.97 196 GLY A C 1
ATOM 1564 O O . GLY A 1 196 ? -12.794 18.405 -1.424 1.00 24.97 196 GLY A O 1
ATOM 1565 N N . SER A 1 197 ? -12.237 20.461 -0.781 1.00 28.44 197 SER A N 1
ATOM 1566 C CA . SER A 1 197 ? -12.465 20.215 0.645 1.00 28.44 197 SER A CA 1
ATOM 1567 C C . SER A 1 197 ? -13.970 20.321 0.930 1.00 28.44 197 SER A C 1
ATOM 1569 O O . SER A 1 197 ? -14.470 21.354 1.362 1.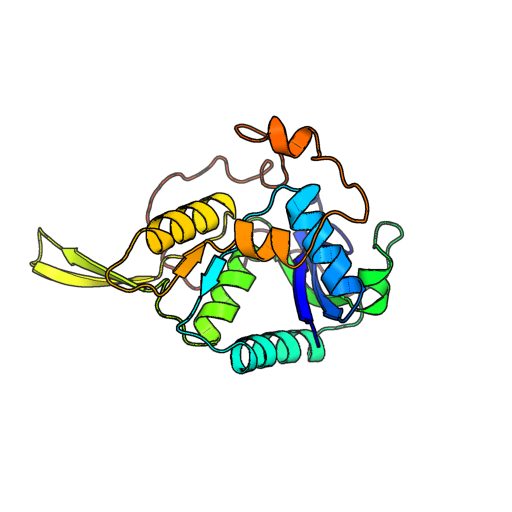00 28.44 197 SER A O 1
ATOM 1571 N N . SER A 1 198 ? -14.710 19.248 0.658 1.00 22.78 198 SER A N 1
ATOM 1572 C CA . SER A 1 198 ? -16.069 19.063 1.163 1.00 22.78 198 SER A CA 1
ATOM 1573 C C . SER A 1 198 ? -16.385 17.577 1.262 1.00 22.78 198 SER A C 1
ATOM 1575 O O . SER A 1 198 ? -16.324 16.844 0.280 1.00 22.78 198 SER A O 1
ATOM 1577 N N . SER A 1 199 ? -16.728 17.166 2.477 1.00 29.66 199 SER A N 1
ATOM 1578 C CA . SER A 1 199 ? -17.426 15.929 2.811 1.00 29.66 199 SER A CA 1
ATOM 1579 C C . SER A 1 199 ? -18.484 15.560 1.768 1.00 29.66 199 SER A C 1
ATOM 1581 O O . SER A 1 199 ? -19.334 16.393 1.449 1.00 29.66 199 SER A O 1
ATOM 1583 N N . GLY A 1 200 ? -18.477 14.305 1.318 1.00 25.98 200 GLY A N 1
ATOM 1584 C CA . GLY A 1 200 ? -19.574 13.725 0.548 1.00 25.98 200 GLY A CA 1
ATOM 1585 C C . GLY A 1 200 ? -19.254 13.503 -0.925 1.00 25.98 200 GLY A C 1
ATOM 1586 O O . GLY A 1 200 ? -19.793 14.185 -1.789 1.00 25.98 200 GLY A O 1
ATOM 1587 N N . TYR A 1 201 ? -18.441 12.490 -1.212 1.00 27.95 201 TYR A N 1
ATOM 1588 C CA . TYR A 1 201 ? -18.593 11.729 -2.449 1.00 27.95 201 TYR A CA 1
ATOM 1589 C C . TYR A 1 201 ? -18.757 10.259 -2.066 1.00 27.95 201 TYR A C 1
ATOM 1591 O O . TYR A 1 201 ? -17.798 9.502 -2.011 1.00 27.95 201 TYR A O 1
ATOM 1599 N N . SER A 1 202 ? -19.994 9.884 -1.732 1.00 31.70 202 SER A N 1
ATOM 1600 C CA . SER A 1 202 ? -20.420 8.488 -1.786 1.00 31.70 202 SER A CA 1
ATOM 1601 C C . SER A 1 202 ? -20.645 8.145 -3.248 1.00 31.70 202 SER A C 1
ATOM 1603 O O . SER A 1 202 ? -21.557 8.670 -3.887 1.00 31.70 202 SER A O 1
ATOM 1605 N N . GLY A 1 203 ? -19.801 7.279 -3.786 1.00 26.91 203 GLY A N 1
ATOM 1606 C CA . GLY A 1 203 ? -19.942 6.793 -5.146 1.00 26.91 203 GLY A CA 1
ATOM 1607 C C . GLY A 1 203 ? -18.829 5.816 -5.443 1.00 26.91 203 GLY A C 1
ATOM 1608 O O . GLY A 1 203 ? -17.753 6.240 -5.850 1.00 26.91 203 GLY A O 1
ATOM 1609 N N . GLY A 1 204 ? -19.107 4.526 -5.232 1.00 30.80 204 GLY A N 1
ATOM 1610 C CA . GLY A 1 204 ? -18.239 3.387 -5.538 1.00 30.80 204 GLY A CA 1
ATOM 1611 C C . GLY A 1 204 ? -17.922 3.240 -7.028 1.00 30.80 204 GLY A C 1
ATOM 1612 O O . GLY A 1 204 ? -18.219 2.224 -7.646 1.00 30.80 204 GLY A O 1
ATOM 1613 N N . THR A 1 205 ? -17.306 4.260 -7.611 1.00 36.00 205 THR A N 1
ATOM 1614 C CA . THR A 1 205 ? -16.830 4.283 -8.987 1.00 36.00 205 THR A CA 1
ATOM 1615 C C . THR A 1 205 ? -15.315 4.282 -8.916 1.00 36.00 205 THR A C 1
ATOM 1617 O O . THR A 1 205 ? -14.674 5.327 -8.842 1.00 36.00 205 THR A O 1
ATOM 1620 N N . ILE A 1 206 ? -14.734 3.082 -8.896 1.00 44.59 206 ILE A N 1
ATOM 1621 C CA . ILE A 1 206 ? -13.316 2.913 -9.205 1.00 44.59 206 ILE A CA 1
ATOM 1622 C C . ILE A 1 206 ? -13.180 3.232 -10.692 1.00 44.59 206 ILE A C 1
ATOM 1624 O O . ILE A 1 206 ? -13.531 2.442 -11.564 1.00 44.59 206 ILE A O 1
ATOM 1628 N N . GLY A 1 207 ? -12.787 4.468 -10.958 1.00 48.62 207 GLY A N 1
ATOM 1629 C CA . GLY A 1 207 ? -12.722 5.058 -12.283 1.00 48.62 207 GLY A CA 1
ATOM 1630 C C . GLY A 1 207 ? -12.303 6.503 -12.113 1.00 48.62 207 GLY A C 1
ATOM 1631 O O . GLY A 1 207 ? -13.147 7.389 -12.005 1.00 48.62 207 GLY A O 1
ATOM 1632 N N . GLY A 1 208 ? -10.994 6.726 -11.989 1.00 46.56 208 GLY A N 1
ATOM 1633 C CA . GLY A 1 208 ? -10.452 8.076 -11.915 1.00 46.56 208 GLY A CA 1
ATOM 1634 C C . GLY A 1 208 ? -10.871 8.900 -13.137 1.00 46.56 208 GLY A C 1
ATOM 1635 O O . GLY A 1 208 ? -11.094 8.370 -14.228 1.00 46.56 208 GLY A O 1
ATOM 1636 N N . VAL A 1 209 ? -11.016 10.211 -12.947 1.00 53.50 209 VAL A N 1
ATOM 1637 C CA . VAL A 1 209 ? -11.581 11.118 -13.963 1.00 53.50 209 VAL A CA 1
ATOM 1638 C C . VAL A 1 209 ? -10.634 11.285 -15.164 1.00 53.50 209 VAL A C 1
ATOM 1640 O O . VAL A 1 209 ? -11.043 11.765 -16.219 1.00 53.50 209 VAL A O 1
ATOM 1643 N N . LEU A 1 210 ? -9.370 10.866 -15.036 1.00 50.84 210 LEU A N 1
ATOM 1644 C CA . LEU A 1 210 ? -8.314 11.059 -16.030 1.00 50.84 210 LEU A CA 1
ATOM 1645 C C . LEU A 1 210 ? -7.960 9.773 -16.797 1.00 50.84 210 LEU A C 1
ATOM 1647 O O . LEU A 1 210 ? -7.239 9.839 -17.794 1.00 50.84 210 LEU A O 1
ATOM 1651 N N . GLY A 1 211 ? -8.454 8.609 -16.364 1.00 42.91 211 GLY A N 1
ATOM 1652 C CA . GLY A 1 211 ? -8.106 7.297 -16.928 1.00 42.91 211 GLY A CA 1
ATOM 1653 C C . GLY A 1 211 ? -8.681 6.986 -18.318 1.00 42.91 211 GLY A C 1
ATOM 1654 O O . GLY A 1 211 ? -8.300 5.987 -18.917 1.00 42.91 211 GLY A O 1
ATOM 1655 N N . GLY A 1 212 ? -9.567 7.827 -18.863 1.00 40.75 212 GLY A N 1
ATOM 1656 C CA . GLY A 1 212 ? -10.321 7.533 -20.091 1.00 40.75 212 GLY A CA 1
ATOM 1657 C C . GLY A 1 212 ? -9.554 7.601 -21.422 1.00 40.75 212 GLY A C 1
ATOM 1658 O O . GLY A 1 212 ? -10.139 7.273 -22.447 1.00 40.75 212 GLY A O 1
ATOM 1659 N N . SER A 1 213 ? -8.286 8.032 -21.447 1.00 44.94 213 SER A N 1
ATOM 1660 C CA . SER A 1 213 ? -7.522 8.224 -22.699 1.00 44.94 213 SER A CA 1
ATOM 1661 C C . SER A 1 213 ? -6.146 7.551 -22.714 1.00 44.94 213 SER A C 1
ATOM 1663 O O . SER A 1 213 ? -5.281 7.945 -23.497 1.00 44.94 213 SER A O 1
ATOM 1665 N N . TYR A 1 214 ? -5.903 6.606 -21.806 1.00 45.16 214 TYR A N 1
ATOM 1666 C CA . TYR A 1 214 ? -4.621 5.918 -21.679 1.00 45.16 214 TYR A CA 1
ATOM 1667 C C . TYR A 1 214 ? -4.706 4.495 -22.200 1.00 45.16 214 TYR A C 1
ATOM 1669 O O . TYR A 1 214 ? -5.065 3.582 -21.459 1.00 45.16 214 TYR A O 1
ATOM 1677 N N . ASP A 1 215 ? -4.345 4.313 -23.468 1.00 51.22 215 ASP A N 1
ATOM 1678 C CA . ASP A 1 215 ? -4.204 2.984 -24.047 1.00 51.22 215 ASP A CA 1
ATOM 1679 C C . ASP A 1 215 ? -2.974 2.289 -23.455 1.00 51.22 215 ASP A C 1
ATOM 1681 O O . ASP A 1 215 ? -1.835 2.748 -23.555 1.00 51.22 215 ASP A O 1
ATOM 1685 N N . ILE A 1 216 ? -3.225 1.158 -22.797 1.00 52.38 216 ILE A N 1
ATOM 1686 C CA . ILE A 1 216 ? -2.211 0.330 -22.130 1.00 52.38 216 ILE A CA 1
ATOM 1687 C C . ILE A 1 216 ? -1.464 -0.548 -23.157 1.00 52.38 216 ILE A C 1
ATOM 1689 O O . ILE A 1 216 ? -0.502 -1.226 -22.793 1.00 52.38 216 ILE A O 1
ATOM 1693 N N . ASP A 1 217 ? -1.862 -0.514 -24.432 1.00 46.25 217 ASP A N 1
ATOM 1694 C CA . ASP A 1 217 ? -1.512 -1.515 -25.446 1.00 46.25 217 ASP A CA 1
ATOM 1695 C C . ASP A 1 217 ? -0.473 -1.065 -26.511 1.00 46.25 217 ASP A C 1
ATOM 1697 O O . ASP A 1 217 ? -0.345 -1.742 -27.528 1.00 46.25 217 ASP A O 1
ATOM 1701 N N . GLU A 1 218 ? 0.338 -0.016 -26.275 1.00 41.03 218 GLU A N 1
ATOM 1702 C CA . GLU A 1 218 ? 1.548 0.282 -27.099 1.00 41.03 218 GLU A CA 1
ATOM 1703 C C . GLU A 1 218 ? 2.860 0.474 -26.316 1.00 41.03 218 GLU A C 1
ATOM 1705 O O . GLU A 1 218 ? 2.996 1.452 -25.539 1.00 41.03 218 GLU A O 1
#

Foldseek 3Di:
DDWDWFWAQQADADPPSQKHQTKIFIDDDPRRLVVLLCCCAAQVDWDKDFAVFDPVQLVVLSVVLQVPFAQADDDPSHDPSCNVGIGRNDMDGLQFRGRQQVVVVSVVSSPDCLQWDWDQPPVPSDIDIDGHGDSDPVVVVVSLVVVCPPPPPNRMHTCSPVSCVVRPNPVVHHYDVCSVVVPPDDDPNPDPPPDDPDDDDPDPDNDGPPRPPDDSPD
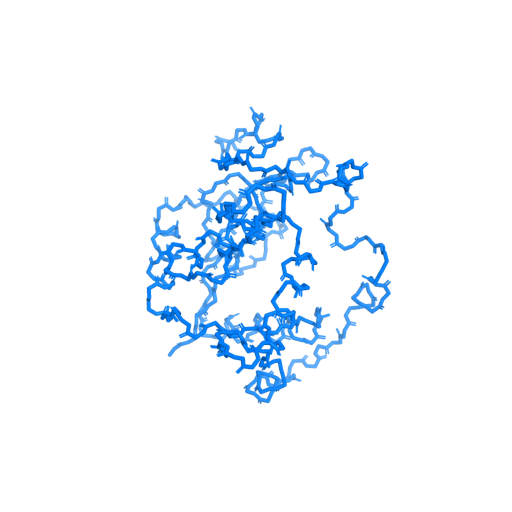
Organism: NCBI:txid59203

Radius of gyration: 18.3 Å; chains: 1; bounding box: 56×38×50 Å

pLDDT: mean 77.31, std 21.25, range [22.78, 97.0]

Secondary structure (DSSP, 8-state):
--EEEEEE--S-B-GGGTEEEEEEEEEETHHHHHHHHIIIIIS----EEETTS-HHHHHHHHHHHHHHSBPPPP-TTS-HHHHHHEEEEEEEETTTBSHHHHHHHHHHHTT--TTEEEEE-TTT--EEEEE---SSHHHHHHHHHHHHT-TTT--EEE-HHHHHHHT--TT-PPPPHHHHHTTSS-SS-TTT--S---S---------TTGGG--TT-